Protein AF-A0A6M5YI29-F1 (afdb_monomer_lite)

Secondary structure (DSSP, 8-state):
-EEEEEEEEEEE-GGGGGS-HHHHHHHHHHHHHHTT--BPBPSSSS--B-EEESSPPPTTPEEEEEEEEEEEEEEEEHHHHHHHHHTTPPTTEEEEEEEE--TT----EEEEEEEEEE-GGGHHHHHHHHHHHHH-S--EEEE-SSS-EEEE-GGGEEEEEEEE--------PPPP--------PPPPPP-------------------------------------EEEEEEEE--SS----HHHHHHHTT-HHHHHTTPPPEEEEEEEGGG-SS--TT--PPPSPPPEEEPPHHHHHHHHHHHHHHHHTS-S-------SSPPP--

Radius of gyration: 28.65 Å; chains: 1; bounding box: 56×97×78 Å

Sequence (328 aa):
MTADKFRFRFSKSGTLRLVSHHDLMRCAERMLRRAAVPFKSTAGFHPTPRLVFALSLPLGVVGRDEVVELELTEPRDGDELLATLNAQAPTGMVLTRVTPVPMRATARARRAVYEVPLPAGRVPHVEAAAAALLAEPKVWVERLRPSAKRLNIRPYIRGISVGADEEPNPPTPFPEREGGAGALSPSPGPGPREAPPTGPGSTGEGIGEGSSSSSPSLMGRGRGLGSSRLRLDFWVTQTGTARAEELLALLGLTDLLDAGAVLERTVIEIRDEITAPDPADIPPDGPADAVPLTGTEVAALTARLDEDESEQPAEAGWGASPNGPVVE

pLDDT: mean 78.95, std 25.4, range [27.88, 98.56]

Organism: NCBI:txid2774151

Structure (mmCIF, N/CA/C/O backbone):
data_AF-A0A6M5YI29-F1
#
_entry.id   AF-A0A6M5YI29-F1
#
loop_
_atom_site.group_PDB
_atom_site.id
_atom_site.type_symbol
_atom_site.label_atom_id
_atom_site.label_alt_id
_atom_site.label_comp_id
_atom_site.label_asym_id
_atom_site.label_entity_id
_atom_site.label_seq_id
_atom_site.pdbx_PDB_ins_code
_atom_site.Cartn_x
_atom_site.Cartn_y
_atom_site.Cartn_z
_atom_site.occupancy
_atom_site.B_iso_or_equiv
_atom_site.auth_seq_id
_atom_site.auth_comp_id
_atom_site.auth_asym_id
_atom_site.auth_atom_id
_atom_site.pdbx_PDB_model_num
ATOM 1 N N . MET A 1 1 ? 6.181 0.378 -26.904 1.00 82.56 1 MET A N 1
ATOM 2 C CA . MET A 1 1 ? 6.614 1.795 -26.716 1.00 82.56 1 MET A CA 1
ATOM 3 C C . MET A 1 1 ? 8.025 1.840 -26.139 1.00 82.56 1 MET A C 1
ATOM 5 O O . MET A 1 1 ? 8.238 1.248 -25.086 1.00 82.56 1 MET A O 1
ATOM 9 N N . THR A 1 2 ? 8.968 2.552 -26.768 1.00 90.38 2 THR A N 1
ATOM 10 C CA . THR A 1 2 ? 10.380 2.578 -26.334 1.00 90.38 2 THR A CA 1
ATOM 11 C C . THR A 1 2 ? 10.686 3.709 -25.343 1.00 90.38 2 THR A C 1
ATOM 13 O O . THR A 1 2 ? 10.414 4.870 -25.642 1.00 90.38 2 THR A O 1
ATOM 16 N N . ALA A 1 3 ? 11.273 3.389 -24.185 1.00 95.31 3 ALA A N 1
ATOM 17 C CA . ALA A 1 3 ? 11.716 4.360 -23.172 1.00 95.31 3 ALA A CA 1
ATOM 18 C C . ALA A 1 3 ? 12.817 3.775 -22.268 1.00 95.31 3 ALA A C 1
ATOM 20 O O . ALA A 1 3 ? 13.095 2.579 -22.312 1.00 95.31 3 ALA A O 1
ATOM 21 N N . ASP A 1 4 ? 13.445 4.614 -21.443 1.00 95.88 4 ASP A N 1
ATOM 22 C CA . ASP A 1 4 ? 14.507 4.246 -20.493 1.00 95.88 4 ASP A CA 1
ATOM 23 C C . ASP A 1 4 ? 14.063 4.329 -19.018 1.00 95.88 4 ASP A C 1
ATOM 25 O O . ASP A 1 4 ? 14.848 4.070 -18.102 1.00 95.88 4 ASP A O 1
ATOM 29 N N . LYS A 1 5 ? 12.793 4.665 -18.769 1.00 97.31 5 LYS A N 1
ATOM 30 C CA . LYS A 1 5 ? 12.148 4.561 -17.460 1.00 97.31 5 LYS A CA 1
ATOM 31 C C . LYS A 1 5 ? 10.698 4.133 -17.619 1.00 97.31 5 LYS A C 1
ATOM 33 O O . LYS A 1 5 ? 9.945 4.702 -18.411 1.00 97.31 5 LYS A O 1
ATOM 38 N N . PHE A 1 6 ? 10.317 3.146 -16.823 1.00 97.94 6 PHE A N 1
ATOM 39 C CA . PHE A 1 6 ? 8.995 2.545 -16.864 1.00 97.94 6 PHE A CA 1
ATOM 40 C C . PHE A 1 6 ? 8.365 2.518 -15.484 1.00 97.94 6 PHE A C 1
ATOM 42 O O . PHE A 1 6 ? 9.043 2.283 -14.484 1.00 97.94 6 PHE A O 1
ATOM 49 N N . ARG A 1 7 ? 7.051 2.711 -15.451 1.00 97.94 7 ARG A N 1
ATOM 50 C CA . ARG A 1 7 ? 6.197 2.405 -14.311 1.00 97.94 7 ARG A CA 1
ATOM 51 C C . ARG A 1 7 ? 5.420 1.136 -14.619 1.00 97.94 7 ARG A C 1
ATOM 53 O O . ARG A 1 7 ? 4.778 1.034 -15.661 1.00 97.94 7 ARG A O 1
ATOM 60 N N . PHE A 1 8 ? 5.471 0.189 -13.700 1.00 98.25 8 PHE A N 1
ATOM 61 C CA . PHE A 1 8 ? 4.717 -1.048 -13.763 1.00 98.25 8 PHE A CA 1
ATOM 62 C C . PHE A 1 8 ? 3.594 -1.029 -12.737 1.00 98.25 8 PHE A C 1
ATOM 64 O O . PHE A 1 8 ? 3.806 -0.620 -11.590 1.00 98.25 8 PHE A O 1
ATOM 71 N N . ARG A 1 9 ? 2.424 -1.521 -13.149 1.00 98.31 9 ARG A N 1
ATOM 72 C CA . ARG A 1 9 ? 1.393 -2.011 -12.235 1.00 98.31 9 ARG A CA 1
ATOM 73 C C . ARG A 1 9 ? 1.589 -3.507 -12.025 1.00 98.31 9 ARG A C 1
ATOM 75 O O . ARG A 1 9 ? 1.912 -4.216 -12.981 1.00 98.31 9 ARG A O 1
ATOM 82 N N . PHE A 1 10 ? 1.420 -3.992 -10.801 1.00 98.56 10 PHE A N 1
ATOM 83 C CA . PHE A 1 10 ? 1.519 -5.418 -10.499 1.00 98.56 10 PHE A CA 1
ATOM 84 C C . PHE A 1 10 ? 0.560 -5.857 -9.397 1.00 98.56 10 PHE A C 1
ATOM 86 O O . PHE A 1 10 ? 0.122 -5.066 -8.566 1.00 98.56 10 PHE A O 1
ATOM 93 N N . SER A 1 11 ? 0.284 -7.155 -9.366 1.00 98.31 11 SER A N 1
ATOM 94 C CA . SER A 1 11 ? -0.425 -7.813 -8.276 1.00 98.31 11 SER A CA 1
ATOM 95 C C . SER A 1 11 ? 0.516 -8.723 -7.482 1.00 98.31 11 SER A C 1
ATOM 97 O O . SER A 1 11 ? 1.465 -9.288 -8.031 1.00 98.31 11 SER A O 1
ATOM 99 N N . LYS A 1 12 ? 0.258 -8.849 -6.176 1.00 97.50 12 LYS A N 1
ATOM 100 C CA . LYS A 1 12 ? 0.934 -9.734 -5.215 1.00 97.50 12 LYS A CA 1
ATOM 101 C C . LYS A 1 12 ? -0.140 -10.460 -4.407 1.00 97.50 12 LYS A C 1
ATOM 103 O O . LYS A 1 12 ? -0.784 -9.846 -3.561 1.00 97.50 12 LYS A O 1
ATOM 108 N N . SER A 1 13 ? -0.338 -11.748 -4.657 1.00 96.88 13 SER A N 1
ATOM 109 C CA . SER A 1 13 ? -1.436 -12.547 -4.101 1.00 96.88 13 SER A CA 1
ATOM 110 C C . SER A 1 13 ? -0.991 -13.953 -3.674 1.00 96.88 13 SER A C 1
ATOM 112 O O . SER A 1 13 ? 0.189 -14.302 -3.746 1.00 96.88 13 SER A O 1
ATOM 114 N N . GLY A 1 14 ? -1.930 -14.759 -3.169 1.00 94.94 14 GLY A N 1
ATOM 115 C CA . GLY A 1 14 ? -1.652 -16.115 -2.693 1.00 94.94 14 GLY A CA 1
ATOM 116 C C . GLY A 1 14 ? -0.685 -16.130 -1.505 1.00 94.94 14 GLY A C 1
ATOM 117 O O . GLY A 1 14 ? -0.740 -15.262 -0.629 1.00 94.94 14 GLY A O 1
ATOM 118 N N . THR A 1 15 ? 0.216 -17.112 -1.466 1.00 94.62 15 THR A N 1
ATOM 119 C CA . THR A 1 15 ? 1.248 -17.231 -0.418 1.00 94.62 15 THR A CA 1
ATOM 120 C C . THR A 1 15 ? 2.247 -16.073 -0.454 1.00 94.62 15 THR A C 1
ATOM 122 O O . THR A 1 15 ? 2.803 -15.706 0.578 1.00 94.62 15 THR A O 1
ATOM 125 N N . LEU A 1 16 ? 2.418 -15.414 -1.607 1.00 95.50 16 LEU A N 1
ATOM 126 C CA . LEU A 1 16 ? 3.343 -14.291 -1.764 1.00 95.50 16 LEU A CA 1
ATOM 127 C C . LEU A 1 16 ? 2.949 -13.058 -0.924 1.00 95.50 16 LEU A C 1
ATOM 129 O O . LEU A 1 16 ? 3.776 -12.176 -0.690 1.00 95.50 16 LEU A O 1
ATOM 133 N N . ARG A 1 17 ? 1.715 -13.002 -0.398 1.00 95.25 17 ARG A N 1
ATOM 134 C CA . ARG A 1 17 ? 1.306 -11.998 0.604 1.00 95.25 17 ARG A CA 1
ATOM 135 C C . ARG A 1 17 ? 2.168 -12.035 1.874 1.00 95.25 17 ARG A C 1
ATOM 137 O O . ARG A 1 17 ? 2.376 -10.995 2.490 1.00 95.25 17 ARG A O 1
ATOM 144 N N . LEU A 1 18 ? 2.737 -13.197 2.206 1.00 96.00 18 LEU A N 1
ATOM 145 C CA . LEU A 1 18 ? 3.617 -13.418 3.361 1.00 96.00 18 LEU A CA 1
ATOM 146 C C . LEU A 1 18 ? 5.074 -12.993 3.108 1.00 96.00 18 LEU A C 1
ATOM 148 O O . LEU A 1 18 ? 5.944 -13.217 3.941 1.00 96.00 18 LEU A O 1
ATOM 152 N N . VAL A 1 19 ? 5.358 -12.371 1.961 1.00 95.19 19 VAL A N 1
ATOM 153 C CA . VAL A 1 19 ? 6.666 -11.781 1.671 1.00 95.19 19 VAL A CA 1
ATOM 154 C C . VAL A 1 19 ? 6.660 -10.308 2.073 1.00 95.19 19 VAL A C 1
ATOM 156 O O . VAL A 1 19 ? 5.806 -9.527 1.624 1.00 95.19 19 VAL A O 1
ATOM 159 N N . SER A 1 20 ? 7.639 -9.940 2.906 1.00 95.56 20 SER A N 1
ATOM 160 C CA . SER A 1 20 ? 7.859 -8.570 3.371 1.00 95.56 20 SER A CA 1
ATOM 161 C C . SER A 1 20 ? 8.174 -7.623 2.210 1.00 95.56 20 SER A C 1
ATOM 163 O O . SER A 1 20 ? 8.583 -8.039 1.125 1.00 95.56 20 SER A O 1
ATOM 165 N N . HIS A 1 21 ? 8.042 -6.316 2.434 1.00 95.69 21 HIS A N 1
ATOM 166 C CA . HIS A 1 21 ? 8.394 -5.336 1.409 1.00 95.69 21 HIS A CA 1
ATOM 167 C C . HIS A 1 21 ? 9.872 -5.420 0.981 1.00 95.69 21 HIS A C 1
ATOM 169 O O . HIS A 1 21 ? 10.174 -5.349 -0.208 1.00 95.69 21 HIS A O 1
ATOM 175 N N . HIS A 1 22 ? 10.797 -5.631 1.918 1.00 94.69 22 HIS A N 1
ATOM 176 C CA . HIS A 1 22 ? 12.221 -5.750 1.592 1.00 94.69 22 HIS A CA 1
ATOM 177 C C . HIS A 1 22 ? 12.528 -7.008 0.776 1.00 94.69 22 HIS A C 1
ATOM 179 O O . HIS A 1 22 ? 13.352 -6.977 -0.140 1.00 94.69 22 HIS A O 1
ATOM 185 N N . ASP A 1 23 ? 11.844 -8.111 1.060 1.00 96.12 23 ASP A N 1
ATOM 186 C CA . ASP A 1 23 ? 12.026 -9.345 0.299 1.00 96.12 23 ASP A CA 1
ATOM 187 C C . ASP A 1 23 ? 11.354 -9.266 -1.073 1.00 96.12 23 ASP A C 1
ATOM 189 O O . ASP A 1 23 ? 11.885 -9.806 -2.042 1.00 96.12 23 ASP A O 1
ATOM 193 N N . LEU A 1 24 ? 10.266 -8.499 -1.197 1.00 95.75 24 LEU A N 1
ATOM 194 C CA . LEU A 1 24 ? 9.675 -8.134 -2.483 1.00 95.75 24 LEU A CA 1
ATOM 195 C C . LEU A 1 24 ? 10.665 -7.337 -3.349 1.00 95.75 24 LEU A C 1
ATOM 197 O O . LEU A 1 24 ? 10.824 -7.645 -4.530 1.00 95.75 24 LEU A O 1
ATOM 201 N N . MET A 1 25 ? 11.381 -6.367 -2.769 1.00 95.75 25 MET A N 1
ATOM 202 C CA . MET A 1 25 ? 12.438 -5.629 -3.476 1.00 95.75 25 MET A CA 1
ATOM 203 C C . MET A 1 25 ? 13.558 -6.567 -3.951 1.00 95.75 25 MET A C 1
ATOM 205 O O . MET A 1 25 ? 13.977 -6.495 -5.106 1.00 95.75 25 MET A O 1
ATOM 209 N N . ARG A 1 26 ? 14.005 -7.493 -3.091 1.00 95.25 26 ARG A N 1
ATOM 210 C CA . ARG A 1 26 ? 15.014 -8.507 -3.451 1.00 95.25 26 ARG A CA 1
ATOM 211 C C . ARG A 1 26 ? 14.513 -9.473 -4.526 1.00 95.25 26 ARG A C 1
ATOM 213 O O . ARG A 1 26 ? 15.288 -9.886 -5.387 1.00 95.25 26 ARG A O 1
ATOM 220 N N . CYS A 1 27 ? 13.230 -9.827 -4.500 1.00 95.75 27 CYS A N 1
ATOM 221 C CA . CYS A 1 27 ? 12.592 -10.632 -5.536 1.00 95.75 27 CYS A CA 1
ATOM 222 C C . CYS A 1 27 ? 12.618 -9.911 -6.888 1.00 95.75 27 CYS A C 1
ATOM 224 O O . CYS A 1 27 ? 13.090 -10.484 -7.868 1.00 95.75 27 CYS A O 1
ATOM 226 N N . ALA A 1 28 ? 12.195 -8.644 -6.927 1.00 96.12 28 ALA A N 1
ATOM 227 C CA . ALA A 1 28 ? 12.218 -7.830 -8.140 1.00 96.12 28 ALA A CA 1
ATOM 228 C C . ALA A 1 28 ? 13.642 -7.682 -8.703 1.00 96.12 28 ALA A C 1
ATOM 230 O O . ALA A 1 28 ? 13.855 -7.861 -9.900 1.00 96.12 28 ALA A O 1
ATOM 231 N N . GLU A 1 29 ? 14.645 -7.459 -7.849 1.00 95.56 29 GLU A N 1
ATOM 232 C CA . GLU A 1 29 ? 16.049 -7.453 -8.273 1.00 95.56 29 GLU A CA 1
ATOM 233 C C . GLU A 1 29 ? 16.470 -8.784 -8.919 1.00 95.56 29 GLU A C 1
ATOM 235 O O . GLU A 1 29 ? 17.103 -8.796 -9.977 1.00 95.56 29 GLU A O 1
ATOM 240 N N . ARG A 1 30 ? 16.111 -9.921 -8.312 1.00 95.94 30 ARG A N 1
ATOM 241 C CA . ARG A 1 30 ? 16.419 -11.244 -8.877 1.00 95.94 30 ARG A CA 1
ATOM 242 C C . ARG A 1 30 ? 15.725 -11.461 -10.220 1.00 95.94 30 ARG A C 1
ATOM 244 O O . ARG A 1 30 ? 16.354 -12.021 -11.114 1.00 95.94 30 ARG A O 1
ATOM 251 N N . MET A 1 31 ? 14.480 -11.011 -10.375 1.00 97.19 31 MET A N 1
ATOM 252 C CA . MET A 1 31 ? 13.754 -11.069 -11.649 1.00 97.19 31 MET A CA 1
ATOM 253 C C . MET A 1 31 ? 14.480 -10.271 -12.733 1.00 97.19 31 MET A C 1
ATOM 255 O O . MET A 1 31 ? 14.742 -10.815 -13.801 1.00 97.19 31 MET A O 1
ATOM 259 N N . LEU A 1 32 ? 14.889 -9.032 -12.435 1.00 96.56 32 LEU A N 1
ATOM 260 C CA . LEU A 1 32 ? 15.642 -8.184 -13.368 1.00 96.56 32 LEU A CA 1
ATOM 261 C C . LEU A 1 32 ? 16.946 -8.843 -13.823 1.00 96.56 32 LEU A C 1
ATOM 263 O O . LEU A 1 32 ? 17.253 -8.855 -15.015 1.00 96.56 32 LEU A O 1
ATOM 267 N N . ARG A 1 33 ? 17.700 -9.421 -12.880 1.00 95.56 33 ARG A N 1
ATOM 268 C CA . ARG A 1 33 ? 18.965 -10.108 -13.177 1.00 95.56 33 ARG A CA 1
ATOM 269 C C . ARG A 1 33 ? 18.752 -11.365 -14.027 1.00 95.56 33 ARG A C 1
ATOM 271 O O . ARG A 1 33 ? 19.497 -11.563 -14.979 1.00 95.56 33 ARG A O 1
ATOM 278 N N . ARG A 1 34 ? 17.738 -12.190 -13.730 1.00 97.12 34 ARG A N 1
ATOM 279 C CA . ARG A 1 34 ? 17.410 -13.398 -14.524 1.00 97.12 34 ARG A CA 1
ATOM 280 C C . ARG A 1 34 ? 16.917 -13.062 -15.928 1.00 97.12 34 ARG A C 1
ATOM 282 O O . ARG A 1 34 ? 17.238 -13.773 -16.869 1.00 97.12 34 ARG A O 1
ATOM 289 N N . ALA A 1 35 ? 16.179 -11.964 -16.058 1.00 96.50 35 ALA A N 1
ATOM 290 C CA . ALA A 1 35 ? 15.699 -11.438 -17.329 1.00 96.50 35 ALA A CA 1
ATOM 291 C C . ALA A 1 35 ? 16.793 -10.735 -18.157 1.00 96.50 35 ALA A C 1
ATOM 293 O O . ALA A 1 35 ? 16.501 -10.263 -19.252 1.00 96.50 35 ALA A O 1
ATOM 294 N N . ALA A 1 36 ? 18.023 -10.619 -17.636 1.00 95.44 36 ALA A N 1
ATOM 295 C CA . ALA A 1 36 ? 19.111 -9.852 -18.244 1.00 95.44 36 ALA A CA 1
ATOM 296 C C . ALA A 1 36 ? 18.701 -8.408 -18.617 1.00 95.44 36 ALA A C 1
ATOM 298 O O . ALA A 1 36 ? 19.146 -7.858 -19.625 1.00 95.44 36 ALA A O 1
ATOM 299 N N . VAL A 1 37 ? 17.840 -7.787 -17.800 1.00 95.44 37 VAL A N 1
ATOM 300 C CA . VAL A 1 37 ? 17.360 -6.420 -18.033 1.00 95.44 37 VAL A CA 1
ATOM 301 C C . VAL A 1 37 ? 18.461 -5.417 -17.674 1.00 95.44 37 VAL A C 1
ATOM 303 O O . VAL A 1 37 ? 18.992 -5.472 -16.561 1.00 95.44 37 VAL A O 1
ATOM 306 N N . PRO A 1 38 ? 18.795 -4.469 -18.565 1.00 92.75 38 PRO A N 1
ATOM 307 C CA . PRO A 1 38 ? 19.843 -3.481 -18.326 1.00 92.75 38 PRO A CA 1
ATOM 308 C C . PRO A 1 38 ? 19.317 -2.332 -17.446 1.00 92.75 38 PRO A C 1
ATOM 310 O O . PRO A 1 38 ? 18.800 -1.332 -17.941 1.00 92.75 38 PRO A O 1
ATOM 313 N N . PHE A 1 39 ? 19.405 -2.479 -16.123 1.00 94.94 39 PHE A N 1
ATOM 314 C CA . PHE A 1 39 ? 18.908 -1.492 -15.155 1.00 94.94 39 PHE A CA 1
ATOM 315 C C . PHE A 1 39 ? 19.995 -0.526 -14.664 1.00 94.94 39 PHE A C 1
ATOM 317 O O . PHE A 1 39 ? 21.162 -0.893 -14.516 1.00 94.94 39 PHE A O 1
ATOM 324 N N . LYS A 1 40 ? 19.611 0.717 -14.347 1.00 93.12 40 LYS A N 1
ATOM 325 C CA . LYS A 1 40 ? 20.485 1.654 -13.623 1.00 93.12 40 LYS A CA 1
ATOM 326 C C . LYS A 1 40 ? 20.627 1.212 -12.173 1.00 93.12 40 LYS A C 1
ATOM 328 O O . LYS A 1 40 ? 19.649 0.810 -11.546 1.00 93.12 40 LYS A O 1
ATOM 333 N N . SER A 1 41 ? 21.823 1.379 -11.621 1.00 90.69 41 SER A N 1
ATOM 334 C CA . SER A 1 41 ? 22.106 1.056 -10.224 1.00 90.69 41 SER A CA 1
ATOM 335 C C . SER A 1 41 ? 22.192 2.295 -9.330 1.00 90.69 41 SER A C 1
ATOM 337 O O . SER A 1 41 ? 22.407 3.428 -9.781 1.00 90.69 41 SER A O 1
ATOM 339 N N . THR A 1 42 ? 22.001 2.089 -8.033 1.00 87.12 42 THR A N 1
ATOM 340 C CA . THR A 1 42 ? 22.332 3.057 -6.987 1.00 87.12 42 THR A CA 1
ATOM 341 C C . THR A 1 42 ? 23.849 3.268 -6.920 1.00 87.12 42 THR A C 1
ATOM 343 O O . THR A 1 42 ? 24.634 2.401 -7.307 1.00 87.12 42 THR A O 1
ATOM 346 N N . ALA A 1 43 ? 24.275 4.453 -6.475 1.00 80.75 43 ALA A N 1
ATOM 347 C CA . ALA A 1 43 ? 25.690 4.744 -6.259 1.00 80.75 43 ALA A CA 1
ATOM 348 C C . ALA A 1 43 ? 26.114 4.222 -4.875 1.00 80.75 43 ALA A C 1
ATOM 350 O O . ALA A 1 43 ? 25.423 4.487 -3.894 1.00 80.75 43 ALA A O 1
ATOM 351 N N . GLY A 1 44 ? 27.234 3.498 -4.785 1.00 77.12 44 GLY A N 1
ATOM 352 C CA . GLY A 1 44 ? 27.773 2.998 -3.516 1.00 77.12 44 GLY A CA 1
ATOM 353 C C . GLY A 1 44 ? 28.496 1.655 -3.641 1.00 77.12 44 GLY A C 1
ATOM 354 O O . GLY A 1 44 ? 28.671 1.130 -4.737 1.00 77.12 44 GLY A O 1
ATOM 355 N N . PHE A 1 45 ? 28.901 1.096 -2.497 1.00 70.38 45 PHE A N 1
ATOM 356 C CA . PHE A 1 45 ? 29.662 -0.161 -2.411 1.00 70.38 45 PHE A CA 1
ATOM 357 C C . PHE A 1 45 ? 28.828 -1.423 -2.706 1.00 70.38 45 PHE A C 1
ATOM 359 O O . PHE A 1 45 ? 29.389 -2.467 -3.027 1.00 70.38 45 PHE A O 1
ATOM 366 N N . HIS A 1 46 ? 27.494 -1.320 -2.657 1.00 76.38 46 HIS A N 1
ATOM 367 C CA . HIS A 1 46 ? 26.559 -2.391 -3.012 1.00 76.38 46 HIS A CA 1
ATOM 368 C C . HIS A 1 46 ? 25.502 -1.860 -3.994 1.00 76.38 46 HIS A C 1
ATOM 370 O O . HIS A 1 46 ? 24.403 -1.500 -3.570 1.00 76.38 46 HIS A O 1
ATOM 376 N N . PRO A 1 47 ? 25.834 -1.746 -5.295 1.00 81.50 47 PRO A N 1
ATOM 377 C CA . PRO A 1 47 ? 24.922 -1.208 -6.297 1.00 81.50 47 PRO A CA 1
ATOM 378 C C . PRO A 1 47 ? 23.696 -2.113 -6.454 1.00 81.50 47 PRO A C 1
ATOM 380 O O . PRO A 1 47 ? 23.794 -3.259 -6.900 1.00 81.50 47 PRO A O 1
ATOM 383 N N . THR A 1 48 ? 22.533 -1.572 -6.109 1.00 85.19 48 THR A N 1
ATOM 384 C CA . THR A 1 48 ? 21.218 -2.202 -6.284 1.00 85.19 48 THR A CA 1
ATOM 385 C C . THR A 1 48 ? 20.464 -1.544 -7.436 1.00 85.19 48 THR A C 1
ATOM 387 O O . THR A 1 48 ? 20.726 -0.375 -7.731 1.00 85.19 48 THR A O 1
ATOM 390 N N . PRO A 1 49 ? 19.521 -2.238 -8.096 1.00 90.19 49 PRO A N 1
ATOM 391 C CA . PRO A 1 49 ? 18.682 -1.614 -9.112 1.00 90.19 49 PRO A CA 1
ATOM 392 C C . PRO A 1 49 ? 17.964 -0.373 -8.570 1.00 90.19 49 PRO A C 1
ATOM 394 O O . PRO A 1 49 ? 17.463 -0.375 -7.442 1.00 90.19 49 PRO A O 1
ATOM 397 N N . ARG A 1 50 ? 17.856 0.676 -9.388 1.00 91.94 50 ARG A N 1
ATOM 398 C CA . ARG A 1 50 ? 17.006 1.839 -9.104 1.00 91.94 50 ARG A CA 1
ATOM 399 C C . ARG A 1 50 ? 15.539 1.466 -9.298 1.00 91.94 50 ARG A C 1
ATOM 401 O O . ARG A 1 50 ? 14.947 1.732 -10.342 1.00 91.94 50 ARG A O 1
ATOM 408 N N . LEU A 1 51 ? 14.993 0.824 -8.269 1.00 93.81 51 LEU A N 1
ATOM 409 C CA . LEU A 1 51 ? 13.588 0.464 -8.134 1.00 93.81 51 LEU A CA 1
ATOM 410 C C . LEU A 1 51 ? 12.910 1.383 -7.121 1.00 93.81 51 LEU A C 1
ATOM 412 O O . LEU A 1 51 ? 13.374 1.510 -5.986 1.00 93.81 51 LEU A O 1
ATOM 416 N N . VAL A 1 52 ? 11.791 1.987 -7.514 1.00 94.88 52 VAL A N 1
ATOM 417 C CA . VAL A 1 52 ? 10.981 2.835 -6.631 1.00 94.88 52 VAL A CA 1
ATOM 418 C C . VAL A 1 52 ? 9.579 2.258 -6.532 1.00 94.88 52 VAL A C 1
ATOM 420 O O . VAL A 1 52 ? 8.779 2.387 -7.452 1.00 94.88 52 VAL A O 1
ATOM 423 N N . PHE A 1 53 ? 9.269 1.628 -5.403 1.00 96.38 53 PHE A N 1
ATOM 424 C CA . PHE A 1 53 ? 7.896 1.255 -5.078 1.00 96.38 53 PHE A CA 1
ATOM 425 C C . PHE A 1 53 ? 7.154 2.491 -4.572 1.00 96.38 53 PHE A C 1
ATOM 427 O O . PHE A 1 53 ? 7.639 3.168 -3.666 1.00 96.38 53 PHE A O 1
ATOM 434 N N . ALA A 1 54 ? 5.984 2.787 -5.138 1.00 95.94 54 ALA A N 1
ATOM 435 C CA . ALA A 1 54 ? 5.262 4.018 -4.803 1.00 95.94 54 ALA A CA 1
ATOM 436 C C . ALA A 1 54 ? 4.767 4.053 -3.351 1.00 95.94 54 ALA A C 1
ATOM 438 O O . ALA A 1 54 ? 4.625 5.126 -2.765 1.00 95.94 54 ALA A O 1
ATOM 439 N N . LEU A 1 55 ? 4.477 2.876 -2.791 1.00 96.12 55 LEU A N 1
ATOM 440 C CA . LEU A 1 55 ? 4.081 2.685 -1.405 1.00 96.12 55 LEU A CA 1
ATOM 441 C C . LEU A 1 55 ? 4.477 1.276 -0.959 1.00 96.12 55 LEU A C 1
ATOM 443 O O . LEU A 1 55 ? 4.221 0.300 -1.663 1.00 96.12 55 LEU A O 1
ATOM 447 N N . SER A 1 56 ? 5.070 1.144 0.226 1.00 95.69 56 SER A N 1
ATOM 448 C CA . SER A 1 56 ? 5.381 -0.174 0.782 1.00 95.69 56 SER A CA 1
ATOM 449 C C . SER A 1 56 ? 4.101 -0.985 1.008 1.00 95.69 56 SER A C 1
ATOM 451 O O . SER A 1 56 ? 3.080 -0.462 1.463 1.00 95.69 56 SER A O 1
ATOM 453 N N . LEU A 1 57 ? 4.136 -2.269 0.658 1.00 95.69 57 LEU A N 1
ATOM 454 C CA . LEU A 1 57 ? 3.032 -3.203 0.882 1.00 95.69 57 LEU A CA 1
ATOM 455 C C . LEU A 1 57 ? 3.241 -3.915 2.222 1.00 95.69 57 LEU A C 1
ATOM 457 O O . LEU A 1 57 ? 4.282 -4.566 2.367 1.00 95.69 57 LEU A O 1
ATOM 461 N N . PRO A 1 58 ? 2.313 -3.784 3.192 1.00 95.06 58 PRO A N 1
ATOM 462 C CA . PRO A 1 58 ? 2.428 -4.481 4.465 1.00 95.06 58 PRO A CA 1
ATOM 463 C C . PRO A 1 58 ? 2.499 -6.001 4.289 1.00 95.06 58 PRO A C 1
ATOM 465 O O . PRO A 1 58 ? 2.069 -6.563 3.274 1.00 95.06 58 PRO A O 1
ATOM 468 N N . LEU A 1 59 ? 3.082 -6.661 5.286 1.00 95.62 59 LEU A N 1
ATOM 469 C CA . LEU A 1 59 ? 3.110 -8.117 5.357 1.00 95.62 59 LEU A CA 1
ATOM 470 C C . LEU A 1 59 ? 1.677 -8.650 5.494 1.00 95.62 59 LEU A C 1
ATOM 472 O O . LEU A 1 59 ? 0.840 -8.009 6.112 1.00 95.62 59 LEU A O 1
ATOM 476 N N . GLY A 1 60 ? 1.380 -9.795 4.884 1.00 95.62 60 GLY A N 1
ATOM 477 C CA . GLY A 1 60 ? 0.051 -10.409 4.951 1.00 95.62 60 GLY A CA 1
ATOM 478 C C . GLY A 1 60 ? -0.982 -9.802 3.996 1.00 95.62 60 GLY A C 1
ATOM 479 O O . GLY A 1 60 ? -1.986 -10.451 3.715 1.00 95.62 60 GLY A O 1
ATOM 480 N N . VAL A 1 61 ? -0.715 -8.625 3.420 1.00 97.62 61 VAL A N 1
ATOM 481 C CA . VAL A 1 61 ? -1.644 -7.922 2.522 1.00 97.62 61 VAL A CA 1
ATOM 482 C C . VAL A 1 61 ? -1.465 -8.359 1.068 1.00 97.62 61 VAL A C 1
ATOM 484 O O . VAL A 1 61 ? -0.344 -8.430 0.543 1.00 97.62 61 VAL A O 1
ATOM 487 N N . VAL A 1 62 ? -2.591 -8.613 0.398 1.00 98.44 62 VAL A N 1
ATOM 488 C CA . VAL A 1 62 ? -2.657 -8.809 -1.057 1.00 98.44 62 VAL A CA 1
ATOM 489 C C . VAL A 1 62 ? -2.640 -7.448 -1.745 1.00 98.44 62 VAL A C 1
ATOM 491 O O . VAL A 1 62 ? -3.436 -6.581 -1.414 1.00 98.44 62 VAL A O 1
ATOM 494 N N . GLY A 1 63 ? -1.753 -7.250 -2.714 1.00 98.12 63 GLY A N 1
ATOM 495 C CA . GLY A 1 63 ? -1.759 -6.060 -3.568 1.00 98.12 63 GLY A CA 1
ATOM 496 C C . GLY A 1 63 ? -2.399 -6.389 -4.912 1.00 98.12 63 GLY A C 1
ATOM 497 O O . GLY A 1 63 ? -2.013 -7.382 -5.530 1.00 98.12 63 GLY A O 1
ATOM 498 N N . ARG A 1 64 ? -3.371 -5.600 -5.377 1.00 97.94 64 ARG A N 1
ATOM 499 C CA . ARG A 1 64 ? -4.031 -5.831 -6.680 1.00 97.94 64 ARG A CA 1
ATOM 500 C C . ARG A 1 64 ? -3.504 -4.928 -7.790 1.00 97.94 64 ARG A C 1
ATOM 502 O O . ARG A 1 64 ? -3.403 -5.381 -8.925 1.00 97.94 64 ARG A O 1
ATOM 509 N N . ASP A 1 65 ? -3.151 -3.694 -7.448 1.00 97.12 65 ASP A N 1
ATOM 510 C CA . ASP A 1 65 ? -2.723 -2.667 -8.402 1.00 97.12 65 ASP A CA 1
ATOM 511 C C . ASP A 1 65 ? -1.550 -1.847 -7.838 1.00 97.12 65 ASP A C 1
ATOM 513 O O . ASP A 1 65 ? -1.585 -0.624 -7.695 1.00 97.12 65 ASP A O 1
ATOM 517 N N . GLU A 1 66 ? -0.508 -2.567 -7.437 1.00 98.06 66 GLU A N 1
ATOM 518 C CA . GLU A 1 66 ? 0.703 -2.017 -6.843 1.00 98.06 66 GLU A CA 1
ATOM 519 C C . GLU A 1 66 ? 1.590 -1.344 -7.886 1.00 98.06 66 GLU A C 1
ATOM 521 O O . GLU A 1 66 ? 1.567 -1.709 -9.057 1.00 98.06 66 GLU A O 1
ATOM 526 N N . VAL A 1 67 ? 2.420 -0.389 -7.461 1.00 98.25 67 VAL A N 1
ATOM 527 C CA . VAL A 1 67 ? 3.226 0.430 -8.377 1.00 98.25 67 VAL A CA 1
ATOM 528 C C . VAL A 1 67 ? 4.708 0.295 -8.082 1.00 98.25 67 VAL A C 1
ATOM 530 O O . VAL A 1 67 ? 5.148 0.534 -6.953 1.00 98.25 67 VAL A O 1
ATOM 533 N N . VAL A 1 68 ? 5.486 -0.003 -9.121 1.00 97.94 68 VAL A N 1
ATOM 534 C CA . VAL A 1 68 ? 6.951 0.046 -9.084 1.00 97.94 68 VAL A CA 1
ATOM 535 C C . VAL A 1 68 ? 7.500 0.740 -10.326 1.00 97.94 68 VAL A C 1
ATOM 537 O O . VAL A 1 68 ? 7.056 0.485 -11.440 1.00 97.94 68 VAL A O 1
ATOM 540 N N . GLU A 1 69 ? 8.471 1.628 -10.146 1.00 97.69 69 GLU A N 1
ATOM 541 C CA . GLU A 1 69 ? 9.216 2.251 -11.238 1.00 97.69 69 GLU A CA 1
ATOM 542 C C . GLU A 1 69 ? 10.613 1.656 -11.363 1.00 97.69 69 GLU A C 1
ATOM 544 O O . GLU A 1 69 ? 11.266 1.366 -10.359 1.00 97.69 69 GLU A O 1
ATOM 549 N N . LEU A 1 70 ? 11.067 1.517 -12.605 1.00 97.25 70 LEU A N 1
ATOM 550 C CA . LEU A 1 70 ? 12.361 0.967 -12.983 1.00 97.25 70 LEU A CA 1
ATOM 551 C C . LEU A 1 70 ? 13.064 1.913 -13.955 1.00 97.25 70 LEU A C 1
ATOM 553 O O . LEU A 1 70 ? 12.500 2.287 -14.984 1.00 97.25 70 LEU A O 1
ATOM 557 N N . GLU A 1 71 ? 14.316 2.246 -13.652 1.00 96.94 71 GLU A N 1
ATOM 558 C CA . GLU A 1 71 ? 15.201 2.983 -14.557 1.00 96.94 71 GLU A CA 1
ATOM 559 C C . GLU A 1 71 ? 16.164 2.030 -15.278 1.00 96.94 71 GLU A C 1
ATOM 561 O O . GLU A 1 71 ? 16.824 1.199 -14.648 1.00 96.94 71 GLU A O 1
ATOM 566 N N . LEU A 1 72 ? 16.280 2.182 -16.596 1.00 96.81 72 LEU A N 1
ATOM 567 C CA . LEU A 1 72 ? 17.132 1.379 -17.473 1.00 96.81 72 LEU A CA 1
ATOM 568 C C . LEU A 1 72 ? 18.360 2.165 -17.935 1.00 96.81 72 LEU A C 1
ATOM 570 O O . LEU A 1 72 ? 18.347 3.397 -17.975 1.00 96.81 72 LEU A O 1
ATOM 574 N N . THR A 1 73 ? 19.446 1.465 -18.271 1.00 95.88 73 THR A N 1
ATOM 575 C CA . THR A 1 73 ? 20.651 2.097 -18.843 1.00 95.88 73 THR A CA 1
ATOM 576 C C . THR A 1 73 ? 20.511 2.387 -20.331 1.00 95.88 73 THR A C 1
ATOM 578 O O . THR A 1 73 ? 21.225 3.242 -20.845 1.00 95.88 73 THR A O 1
ATOM 581 N N . GLU A 1 74 ? 19.595 1.702 -21.010 1.00 94.38 74 GLU A N 1
ATOM 582 C CA . GLU A 1 74 ? 19.294 1.882 -22.427 1.00 94.38 74 GLU A CA 1
ATOM 583 C C . GLU A 1 74 ? 17.781 1.781 -22.678 1.00 94.38 74 GLU A C 1
ATOM 585 O O . GLU A 1 74 ? 17.081 1.112 -21.908 1.00 94.38 74 GLU A O 1
ATOM 590 N N . PRO A 1 75 ? 17.257 2.428 -23.734 1.00 96.31 75 PRO A N 1
ATOM 591 C CA . PRO A 1 75 ? 15.844 2.335 -24.062 1.00 96.31 75 PRO A CA 1
ATOM 592 C C . PRO A 1 75 ? 15.439 0.908 -24.447 1.00 96.31 75 PRO A C 1
ATOM 594 O O . PRO A 1 75 ? 16.136 0.242 -25.212 1.00 96.31 75 PRO A O 1
ATOM 597 N N . ARG A 1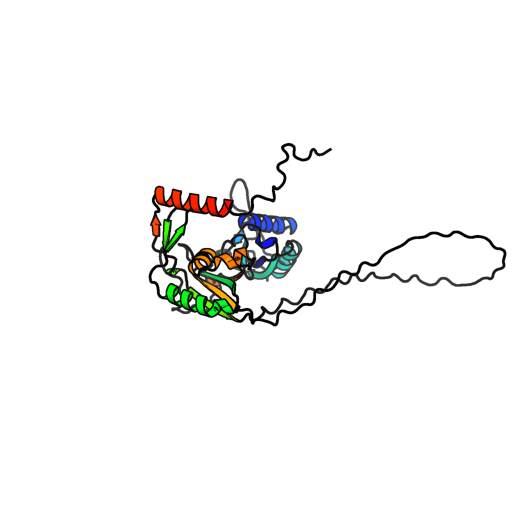 76 ? 14.286 0.452 -23.956 1.00 96.94 76 ARG A N 1
ATOM 598 C CA . ARG A 1 76 ? 13.692 -0.855 -24.286 1.00 96.94 76 ARG A CA 1
ATOM 599 C C . ARG A 1 76 ? 12.240 -0.693 -24.691 1.00 96.94 76 ARG A C 1
ATOM 601 O O . ARG A 1 76 ? 11.629 0.316 -24.349 1.00 96.94 76 ARG A O 1
ATOM 608 N N . ASP A 1 77 ? 11.694 -1.660 -25.421 1.00 97.69 77 ASP A N 1
ATOM 609 C CA . ASP A 1 77 ? 10.254 -1.720 -25.644 1.00 97.69 77 ASP A CA 1
ATOM 610 C C . ASP A 1 77 ? 9.535 -2.174 -24.364 1.00 97.69 77 ASP A C 1
ATOM 612 O O . ASP A 1 77 ? 9.913 -3.165 -23.737 1.00 97.69 77 ASP A O 1
ATOM 616 N N . GLY A 1 78 ? 8.524 -1.412 -23.946 1.00 97.44 78 GLY A N 1
ATOM 617 C CA . GLY A 1 78 ? 7.784 -1.679 -22.717 1.00 97.44 78 GLY A CA 1
ATOM 618 C C . GLY A 1 78 ? 7.038 -3.014 -22.723 1.00 97.44 78 GLY A C 1
ATOM 619 O O . GLY A 1 78 ? 7.043 -3.697 -21.701 1.00 97.44 78 GLY A O 1
ATOM 620 N N . ASP A 1 79 ? 6.434 -3.407 -23.846 1.00 97.69 79 ASP A N 1
ATOM 621 C CA . ASP A 1 79 ? 5.598 -4.611 -23.921 1.00 97.69 79 ASP A CA 1
ATOM 622 C C . ASP A 1 79 ? 6.475 -5.872 -23.907 1.00 97.69 79 ASP A C 1
ATOM 624 O O . ASP A 1 79 ? 6.199 -6.824 -23.171 1.00 97.69 79 ASP A O 1
ATOM 628 N N . GLU A 1 80 ? 7.605 -5.837 -24.621 1.00 97.44 80 GLU A N 1
ATOM 629 C CA . GLU A 1 80 ? 8.641 -6.876 -24.536 1.00 97.44 80 GLU A CA 1
ATOM 630 C C . GLU A 1 80 ? 9.210 -6.997 -23.116 1.00 97.44 80 GLU A C 1
ATOM 632 O O . GLU A 1 80 ? 9.394 -8.104 -22.597 1.00 97.44 80 GLU A O 1
ATOM 637 N N . LEU A 1 81 ? 9.471 -5.862 -22.460 1.00 97.75 81 LEU A N 1
ATOM 638 C CA . LEU A 1 81 ? 9.987 -5.830 -21.095 1.00 97.75 81 LEU A CA 1
ATOM 639 C C . LEU A 1 81 ? 8.976 -6.406 -20.096 1.00 97.75 81 LEU A C 1
ATOM 641 O O . LEU A 1 81 ? 9.355 -7.197 -19.232 1.00 97.75 81 LEU A O 1
ATOM 645 N N . LEU A 1 82 ? 7.694 -6.059 -20.233 1.00 98.38 82 LEU A N 1
ATOM 646 C CA . LEU A 1 82 ? 6.608 -6.602 -19.420 1.00 98.38 82 LEU A CA 1
ATOM 647 C C . LEU A 1 82 ? 6.516 -8.126 -19.558 1.00 98.38 82 LEU A C 1
ATOM 649 O O . LEU A 1 82 ? 6.480 -8.831 -18.547 1.00 98.38 82 LEU A O 1
ATOM 653 N N . ALA A 1 83 ? 6.523 -8.640 -20.791 1.00 98.25 83 ALA A N 1
ATOM 654 C CA . ALA A 1 83 ? 6.485 -10.076 -21.058 1.00 98.25 83 ALA A CA 1
ATOM 655 C C . ALA A 1 83 ? 7.712 -10.798 -20.475 1.00 98.25 83 ALA A C 1
ATOM 657 O O . ALA A 1 83 ? 7.575 -11.817 -19.794 1.00 98.25 83 ALA A O 1
ATOM 658 N N . THR A 1 84 ? 8.907 -10.234 -20.677 1.00 97.94 84 THR A N 1
ATOM 659 C CA . THR A 1 84 ? 10.169 -10.802 -20.181 1.00 97.94 84 THR A CA 1
ATOM 660 C C . THR A 1 84 ? 10.192 -10.875 -18.654 1.00 97.94 84 THR A C 1
ATOM 662 O O . THR A 1 84 ? 10.597 -11.890 -18.088 1.00 97.94 84 THR A O 1
ATOM 665 N N . LEU A 1 85 ? 9.734 -9.825 -17.967 1.00 98.19 85 LEU A N 1
ATOM 666 C CA . LEU A 1 85 ? 9.686 -9.806 -16.506 1.00 98.19 85 LEU A CA 1
ATOM 667 C C . LEU A 1 85 ? 8.624 -10.754 -15.945 1.00 98.19 85 LEU A C 1
ATOM 669 O O . LEU A 1 85 ? 8.899 -11.438 -14.961 1.00 98.19 85 LEU A O 1
ATOM 673 N N . ASN A 1 86 ? 7.450 -10.850 -16.577 1.00 98.44 86 ASN A N 1
ATOM 674 C CA . ASN A 1 86 ? 6.421 -11.813 -16.179 1.00 98.44 86 ASN A CA 1
ATOM 675 C C . ASN A 1 86 ? 6.896 -13.265 -16.319 1.00 98.44 86 ASN A C 1
ATOM 677 O O . ASN A 1 86 ? 6.583 -14.084 -15.461 1.00 98.44 86 ASN A O 1
ATOM 681 N N . ALA A 1 87 ? 7.720 -13.582 -17.322 1.00 98.25 87 ALA A N 1
ATOM 682 C CA . ALA A 1 87 ? 8.322 -14.912 -17.453 1.00 98.25 87 ALA A CA 1
ATOM 683 C C . ALA A 1 87 ? 9.270 -15.277 -16.291 1.00 98.25 87 ALA A C 1
ATOM 685 O O . ALA A 1 87 ? 9.553 -16.454 -16.079 1.00 98.25 87 ALA A O 1
ATOM 686 N N . GLN A 1 88 ? 9.763 -14.285 -15.538 1.00 98.38 88 GLN A N 1
ATOM 687 C CA . GLN A 1 88 ? 10.599 -14.483 -14.348 1.00 98.38 88 GLN A CA 1
ATOM 688 C C . GLN A 1 88 ? 9.826 -14.333 -13.030 1.00 98.38 88 GLN A C 1
ATOM 690 O O . GLN A 1 88 ? 10.411 -14.544 -11.962 1.00 98.38 88 GLN A O 1
ATOM 695 N N . ALA A 1 89 ? 8.554 -13.928 -13.077 1.00 97.62 89 ALA A N 1
ATOM 696 C CA . ALA A 1 89 ? 7.766 -13.649 -11.887 1.00 97.62 89 ALA A CA 1
ATOM 697 C C . ALA A 1 89 ? 7.460 -14.945 -11.114 1.00 97.62 89 ALA A C 1
ATOM 699 O O . ALA A 1 89 ? 7.120 -15.965 -11.718 1.00 97.62 89 ALA A O 1
ATOM 700 N N . PRO A 1 90 ? 7.579 -14.943 -9.774 1.00 97.19 90 PRO A N 1
ATOM 701 C CA . PRO A 1 90 ? 7.167 -16.086 -8.972 1.00 97.19 90 PRO A CA 1
ATOM 702 C C . PRO A 1 90 ? 5.642 -16.242 -8.978 1.00 97.19 90 PRO A C 1
ATOM 704 O O . PRO A 1 90 ? 4.900 -15.277 -9.170 1.00 97.19 90 PRO A O 1
ATOM 707 N N . THR A 1 91 ? 5.164 -17.447 -8.662 1.00 96.88 91 THR A N 1
ATOM 708 C CA . THR A 1 91 ? 3.735 -17.709 -8.452 1.00 96.88 91 THR A CA 1
ATOM 709 C C . THR A 1 91 ? 3.132 -16.710 -7.460 1.00 96.88 91 THR A C 1
ATOM 711 O O . THR A 1 91 ? 3.657 -16.505 -6.364 1.00 96.88 91 THR A O 1
ATOM 714 N N . GLY A 1 92 ? 2.012 -16.097 -7.847 1.00 96.25 92 GLY A N 1
ATOM 715 C CA . GLY A 1 92 ? 1.332 -15.069 -7.056 1.00 96.25 92 GLY A CA 1
ATOM 716 C C . GLY A 1 92 ? 1.777 -13.634 -7.355 1.00 96.25 92 GLY A C 1
ATOM 717 O O . GLY A 1 92 ? 1.180 -12.714 -6.800 1.00 96.25 92 GLY A O 1
ATOM 718 N N . MET A 1 93 ? 2.765 -13.415 -8.231 1.00 98.06 93 MET A N 1
ATOM 719 C CA . MET A 1 93 ? 3.106 -12.097 -8.774 1.00 98.06 93 MET A CA 1
ATOM 720 C C . MET A 1 93 ? 2.775 -12.017 -10.262 1.00 98.06 93 MET A C 1
ATOM 722 O O . MET A 1 93 ? 3.177 -12.887 -11.028 1.00 98.06 93 MET A O 1
ATOM 726 N N . VAL A 1 94 ? 2.108 -10.941 -10.677 1.00 98.31 94 VAL A N 1
ATOM 727 C CA . VAL A 1 94 ? 1.868 -10.644 -12.098 1.00 98.31 94 VAL A CA 1
ATOM 728 C C . VAL A 1 94 ? 2.025 -9.149 -12.327 1.00 98.31 94 VAL A C 1
ATOM 730 O O . VAL A 1 94 ? 1.336 -8.360 -11.683 1.00 98.31 94 VAL A O 1
ATOM 733 N N . LEU A 1 95 ? 2.902 -8.753 -13.248 1.00 98.56 95 LEU A N 1
ATOM 734 C CA . LEU A 1 95 ? 2.963 -7.390 -13.774 1.00 98.56 95 LEU A CA 1
ATOM 735 C C . LEU A 1 95 ? 1.829 -7.236 -14.796 1.00 98.56 95 LEU A C 1
ATOM 737 O O . LEU A 1 95 ? 1.777 -7.962 -15.787 1.00 98.56 95 LEU A O 1
ATOM 741 N N . THR A 1 96 ? 0.899 -6.323 -14.543 1.00 98.06 96 THR A N 1
ATOM 742 C CA . THR A 1 96 ? -0.358 -6.195 -15.297 1.00 98.06 96 THR A CA 1
ATOM 743 C C . THR A 1 96 ? -0.305 -5.098 -16.351 1.00 98.06 96 THR A C 1
ATOM 745 O O . THR A 1 96 ? -0.957 -5.203 -17.386 1.00 98.06 96 THR A O 1
ATOM 748 N N . ARG A 1 97 ? 0.470 -4.039 -16.106 1.00 97.56 97 ARG A N 1
ATOM 749 C CA . ARG A 1 97 ? 0.596 -2.895 -17.014 1.00 97.56 97 ARG A CA 1
ATOM 750 C C . ARG A 1 97 ? 1.994 -2.314 -16.944 1.00 97.56 97 ARG A C 1
ATOM 752 O O . ARG A 1 97 ? 2.616 -2.312 -15.885 1.00 97.56 97 ARG A O 1
ATOM 759 N N . VAL A 1 98 ? 2.439 -1.752 -18.058 1.00 98.25 98 VAL A N 1
ATOM 760 C CA . VAL A 1 98 ? 3.666 -0.967 -18.171 1.00 98.25 98 VAL A CA 1
ATOM 761 C C . VAL A 1 98 ? 3.353 0.363 -18.851 1.00 98.25 98 VAL A C 1
ATOM 763 O O . VAL A 1 98 ? 2.575 0.417 -19.804 1.00 98.25 98 VAL A O 1
ATOM 766 N N . THR A 1 99 ? 3.933 1.451 -18.360 1.00 97.25 99 THR A N 1
ATOM 767 C CA . THR A 1 99 ? 3.858 2.767 -19.000 1.00 97.25 99 THR A CA 1
ATOM 768 C C . THR A 1 99 ? 5.226 3.444 -18.979 1.00 97.25 99 THR A C 1
ATOM 770 O O . THR A 1 99 ? 5.917 3.398 -17.958 1.00 97.25 99 THR A O 1
ATOM 773 N N . PRO A 1 100 ? 5.660 4.074 -20.084 1.00 97.12 100 PRO A N 1
ATOM 774 C CA . PRO A 1 100 ? 6.844 4.918 -20.052 1.00 97.12 100 PRO A CA 1
ATOM 775 C C . PRO A 1 100 ? 6.565 6.145 -19.179 1.00 97.12 100 PRO A C 1
ATOM 777 O O . PRO A 1 100 ? 5.480 6.726 -19.245 1.00 97.12 100 PRO A O 1
ATOM 780 N N . VAL A 1 101 ? 7.541 6.554 -18.372 1.00 96.12 101 VAL A N 1
ATOM 781 C CA . VAL A 1 101 ? 7.442 7.767 -17.546 1.00 96.12 101 VAL A CA 1
ATOM 782 C C . VAL A 1 101 ? 8.694 8.630 -17.714 1.00 96.12 101 VAL A C 1
ATOM 784 O O . VAL A 1 101 ? 9.777 8.095 -17.951 1.00 96.12 101 VAL A O 1
ATOM 787 N N . PRO A 1 102 ? 8.599 9.968 -17.597 1.00 94.56 102 PRO A N 1
ATOM 788 C CA . PRO A 1 102 ? 9.772 10.831 -17.699 1.00 94.56 102 PRO A CA 1
ATOM 789 C C . PRO A 1 102 ? 10.837 10.464 -16.660 1.00 94.56 102 PRO A C 1
ATOM 791 O O . PRO A 1 102 ? 10.512 10.239 -15.497 1.00 94.56 102 PRO A O 1
ATOM 794 N N . MET A 1 103 ? 12.123 10.507 -17.028 1.00 92.94 103 MET A N 1
ATOM 795 C CA . MET A 1 103 ? 13.234 10.156 -16.122 1.00 92.94 103 MET A CA 1
ATOM 796 C C . MET A 1 103 ? 13.179 10.900 -14.771 1.00 92.94 103 MET A C 1
ATOM 798 O O . MET A 1 103 ? 13.475 10.329 -13.725 1.00 92.94 103 MET A O 1
ATOM 802 N N . ARG A 1 104 ? 12.752 12.171 -14.785 1.00 92.00 104 ARG A N 1
ATOM 803 C CA . ARG A 1 104 ? 12.630 13.033 -13.593 1.00 92.00 104 ARG A CA 1
ATOM 804 C C . ARG A 1 104 ? 11.361 12.796 -12.764 1.00 92.00 104 ARG A C 1
ATOM 806 O O . ARG A 1 104 ? 11.272 13.333 -11.663 1.00 92.00 104 ARG A O 1
ATOM 813 N N . ALA A 1 105 ? 10.384 12.056 -13.284 1.00 92.38 105 ALA A N 1
ATOM 814 C CA . ALA A 1 105 ? 9.188 11.698 -12.534 1.00 92.38 105 ALA A CA 1
ATOM 815 C C . ALA A 1 105 ? 9.531 10.640 -11.477 1.00 92.38 105 ALA A C 1
ATOM 817 O O . ALA A 1 105 ? 10.445 9.836 -11.651 1.00 92.38 105 ALA A O 1
ATOM 818 N N . THR A 1 106 ? 8.800 10.650 -10.371 1.00 92.81 106 THR A N 1
ATOM 819 C CA . THR A 1 106 ? 8.888 9.620 -9.335 1.00 92.81 106 THR A CA 1
ATOM 820 C C . THR A 1 106 ? 7.481 9.318 -8.878 1.00 92.81 106 THR A C 1
ATOM 822 O O . THR A 1 106 ? 6.745 10.249 -8.537 1.00 92.81 106 THR A O 1
ATOM 825 N N . ALA A 1 107 ? 7.137 8.036 -8.811 1.00 94.00 107 ALA A N 1
ATOM 826 C CA . ALA A 1 107 ? 5.854 7.607 -8.288 1.00 94.00 107 ALA A CA 1
ATOM 827 C C . ALA A 1 107 ? 5.667 8.114 -6.850 1.00 94.00 107 ALA A C 1
ATOM 829 O O . ALA A 1 107 ? 6.392 7.746 -5.926 1.00 94.00 107 ALA A O 1
ATOM 830 N N . ARG A 1 108 ? 4.675 8.987 -6.670 1.00 94.25 108 ARG A N 1
ATOM 831 C CA . ARG A 1 108 ? 4.238 9.497 -5.369 1.00 94.25 108 ARG A CA 1
ATOM 832 C C . ARG A 1 108 ? 2.793 9.089 -5.162 1.00 94.25 108 ARG A C 1
ATOM 834 O O . ARG A 1 108 ? 1.899 9.697 -5.755 1.00 94.25 108 ARG A O 1
ATOM 841 N N . ALA A 1 109 ? 2.577 8.071 -4.336 1.00 95.00 109 ALA A N 1
ATOM 842 C CA . ALA A 1 109 ? 1.233 7.692 -3.930 1.00 95.00 109 ALA A CA 1
ATOM 843 C C . ALA A 1 109 ? 0.545 8.874 -3.228 1.00 95.00 109 ALA A C 1
ATOM 845 O O . ALA A 1 109 ? 1.164 9.584 -2.430 1.00 95.00 109 ALA A O 1
ATOM 846 N N . ARG A 1 110 ? -0.728 9.100 -3.551 1.00 94.75 110 ARG A N 1
ATOM 847 C CA . ARG A 1 110 ? -1.588 10.076 -2.862 1.00 94.75 110 ARG A CA 1
ATOM 848 C C . ARG A 1 110 ? -2.766 9.433 -2.159 1.00 94.75 110 ARG A C 1
ATOM 850 O O . ARG A 1 110 ? -3.272 10.018 -1.214 1.00 94.75 110 ARG A O 1
ATOM 857 N N . ARG A 1 111 ? -3.188 8.255 -2.612 1.00 95.56 111 ARG A N 1
ATOM 858 C CA . ARG A 1 111 ? -4.348 7.542 -2.092 1.00 95.56 111 ARG A CA 1
ATOM 859 C C . ARG A 1 111 ? -4.095 6.042 -2.125 1.00 95.56 111 ARG A C 1
ATOM 861 O O . ARG A 1 111 ? -3.484 5.542 -3.073 1.00 95.56 111 ARG A O 1
ATOM 868 N N . ALA A 1 112 ? -4.560 5.352 -1.095 1.00 97.38 112 ALA A N 1
ATOM 869 C CA . ALA A 1 112 ? -4.536 3.902 -1.005 1.00 97.38 112 ALA A CA 1
ATOM 870 C C . ALA A 1 112 ? -5.888 3.404 -0.500 1.00 97.38 112 ALA A C 1
ATOM 872 O O . ALA A 1 112 ? -6.413 3.928 0.480 1.00 97.38 112 ALA A O 1
ATOM 873 N N . VAL A 1 113 ? -6.430 2.383 -1.155 1.00 98.25 113 VAL A N 1
ATOM 874 C CA . VAL A 1 113 ? -7.701 1.767 -0.765 1.00 98.25 113 VAL A CA 1
ATOM 875 C C . VAL A 1 113 ? -7.450 0.334 -0.357 1.00 98.25 113 VAL A C 1
ATOM 877 O O . VAL A 1 113 ? -6.818 -0.415 -1.104 1.00 98.25 113 VAL A O 1
ATOM 880 N N . TYR A 1 114 ? -7.975 -0.034 0.803 1.00 98.44 114 TYR A N 1
ATOM 881 C CA . TYR A 1 114 ? -7.957 -1.397 1.298 1.00 98.44 114 TYR A CA 1
ATOM 882 C C . TYR A 1 114 ? -9.367 -1.948 1.412 1.00 98.44 114 TYR A C 1
ATOM 884 O O . TYR A 1 114 ? -10.303 -1.215 1.723 1.00 98.44 114 TYR A O 1
ATOM 892 N N . GLU A 1 115 ? -9.503 -3.246 1.197 1.00 97.81 115 GLU A N 1
ATOM 893 C CA . GLU A 1 115 ? -10.761 -3.959 1.315 1.00 97.81 115 GLU A CA 1
ATOM 894 C C . GLU A 1 115 ? -10.575 -5.264 2.077 1.00 97.81 115 GLU A C 1
ATOM 896 O O . GLU A 1 115 ? -9.581 -5.970 1.896 1.00 97.81 115 GLU A O 1
ATOM 901 N N . VAL A 1 116 ? -11.550 -5.594 2.917 1.00 96.50 116 VAL A N 1
ATOM 902 C CA . VAL A 1 116 ? -11.605 -6.857 3.658 1.00 96.50 116 VAL A CA 1
ATOM 903 C C . VAL A 1 116 ? -13.030 -7.414 3.602 1.00 96.50 116 VAL A C 1
ATOM 905 O O . VAL A 1 116 ? -13.985 -6.629 3.664 1.00 96.50 116 VAL A O 1
ATOM 908 N N . PRO A 1 117 ? -13.210 -8.741 3.469 1.00 95.88 117 PRO A N 1
ATOM 909 C CA . PRO A 1 117 ? -14.526 -9.357 3.587 1.00 95.88 117 PRO A CA 1
ATOM 910 C C . PRO A 1 117 ? -15.187 -9.000 4.920 1.00 95.88 117 PRO A C 1
ATOM 912 O O . PRO A 1 117 ? -14.558 -9.080 5.974 1.00 95.88 117 PRO A O 1
ATOM 915 N N . LEU A 1 118 ? -16.463 -8.628 4.873 1.00 95.62 118 LEU A N 1
ATOM 916 C CA . LEU A 1 118 ? -17.260 -8.265 6.035 1.00 95.62 118 LEU A CA 1
ATOM 917 C C . LEU A 1 118 ? -18.525 -9.136 6.084 1.00 95.62 118 LEU A C 1
ATOM 919 O O . LEU A 1 118 ? -19.355 -9.070 5.174 1.00 95.62 118 LEU A O 1
ATOM 923 N N . PRO A 1 119 ? -18.724 -9.941 7.144 1.00 93.12 119 PRO A N 1
ATOM 924 C CA . PRO A 1 119 ? -19.950 -10.712 7.302 1.00 93.12 119 PRO A CA 1
ATOM 925 C C . PRO A 1 119 ? -21.184 -9.804 7.338 1.00 93.12 119 PRO A C 1
ATOM 927 O O . PRO A 1 119 ? -21.215 -8.831 8.092 1.00 93.12 119 PRO A O 1
ATOM 930 N N . ALA A 1 120 ? -22.233 -10.165 6.591 1.00 91.38 120 ALA A N 1
ATOM 931 C CA . ALA A 1 120 ? -23.458 -9.367 6.463 1.00 91.38 120 ALA A CA 1
ATOM 932 C C . ALA A 1 120 ? -24.073 -8.958 7.821 1.00 91.38 120 ALA A C 1
ATOM 934 O O . ALA A 1 120 ? -24.562 -7.844 7.979 1.00 91.38 120 ALA A O 1
ATOM 935 N N . GLY A 1 121 ? -23.986 -9.827 8.837 1.00 92.62 121 GLY A N 1
ATOM 936 C CA . GLY A 1 121 ? -24.483 -9.539 10.189 1.00 92.62 121 GLY A CA 1
ATOM 937 C C . GLY A 1 121 ? -23.724 -8.435 10.939 1.00 92.62 121 GLY A C 1
ATOM 938 O O . GLY A 1 121 ? -24.264 -7.873 11.887 1.00 92.62 121 GLY A O 1
ATOM 939 N N . ARG A 1 122 ? -22.496 -8.096 10.523 1.00 94.56 122 ARG A N 1
ATOM 940 C CA . ARG A 1 122 ? -21.687 -7.023 11.127 1.00 94.56 122 ARG A CA 1
ATOM 941 C C . ARG A 1 122 ? -21.858 -5.675 10.427 1.00 94.56 122 ARG A C 1
ATOM 943 O O . ARG A 1 122 ? -21.473 -4.664 11.007 1.00 94.56 122 ARG A O 1
ATOM 950 N N . VAL A 1 123 ? -22.454 -5.644 9.232 1.00 95.56 123 VAL A N 1
ATOM 951 C CA . VAL A 1 123 ? -22.583 -4.430 8.406 1.00 95.56 123 VAL A CA 1
ATOM 952 C C . VAL A 1 123 ? -23.205 -3.256 9.171 1.00 95.56 123 VAL A C 1
ATOM 954 O O . VAL A 1 123 ? -22.534 -2.231 9.263 1.00 95.56 123 VAL A O 1
ATOM 957 N N . PRO A 1 124 ? -24.380 -3.383 9.827 1.00 95.56 124 PRO A N 1
ATOM 958 C CA . PRO A 1 124 ? -25.003 -2.234 10.490 1.00 95.56 124 PRO A CA 1
ATOM 959 C C . PRO A 1 124 ? -24.149 -1.662 11.630 1.00 95.56 124 PRO A C 1
ATOM 961 O O . PRO A 1 124 ? -24.094 -0.452 11.838 1.00 95.56 124 PRO A O 1
ATOM 964 N N . HIS A 1 125 ? -23.461 -2.537 12.369 1.00 95.75 125 HIS A N 1
ATOM 965 C CA . HIS A 1 125 ? -22.573 -2.125 13.453 1.00 95.75 125 HIS A CA 1
ATOM 966 C C . HIS A 1 125 ? -21.343 -1.383 12.917 1.00 95.75 125 HIS A C 1
ATOM 968 O O . HIS A 1 125 ? -20.983 -0.330 13.440 1.00 95.75 125 HIS A O 1
ATOM 974 N N . VAL A 1 126 ? -20.728 -1.905 11.853 1.00 97.06 126 VAL A N 1
ATOM 975 C CA . VAL A 1 126 ? -19.546 -1.295 11.231 1.00 97.06 126 VAL A CA 1
ATOM 976 C C . VAL A 1 126 ? -19.886 0.038 10.577 1.00 97.06 126 VAL A C 1
ATOM 978 O O . VAL A 1 126 ? -19.116 0.980 10.721 1.00 97.06 126 VAL A O 1
ATOM 981 N N . GLU A 1 127 ? -21.038 0.163 9.917 1.00 97.12 127 GLU A N 1
ATOM 982 C CA . GLU A 1 127 ? -21.493 1.438 9.348 1.00 97.12 127 GLU A CA 1
ATOM 983 C C . GLU A 1 127 ? -21.700 2.503 10.432 1.00 97.12 127 GLU A C 1
ATOM 985 O O . GLU A 1 127 ? -21.235 3.634 10.282 1.00 97.12 127 GLU A O 1
ATOM 990 N N . ALA A 1 128 ? -22.328 2.140 11.556 1.00 97.38 128 ALA A N 1
ATOM 991 C CA . ALA A 1 128 ? -22.503 3.049 12.686 1.00 97.38 128 ALA A CA 1
ATOM 992 C C . ALA A 1 128 ? -21.157 3.467 13.309 1.00 97.38 128 ALA A C 1
ATOM 994 O O . ALA A 1 128 ? -20.934 4.654 13.557 1.00 97.38 128 ALA A O 1
ATOM 995 N N . ALA A 1 129 ? -20.242 2.515 13.523 1.00 97.38 129 ALA A N 1
ATOM 996 C CA . ALA A 1 129 ? -18.907 2.786 14.058 1.00 97.38 129 ALA A CA 1
ATOM 997 C C . ALA A 1 129 ? -18.069 3.655 13.104 1.00 97.38 129 ALA A C 1
ATOM 999 O O . ALA A 1 129 ? -17.417 4.604 13.538 1.00 97.38 129 ALA A O 1
ATOM 1000 N N . ALA A 1 130 ? -18.135 3.385 11.798 1.00 97.56 130 ALA A N 1
ATOM 1001 C CA . ALA A 1 130 ? -17.480 4.176 10.764 1.00 97.56 130 ALA A CA 1
ATOM 1002 C C . ALA A 1 130 ? -17.997 5.619 10.739 1.00 97.56 130 ALA A C 1
ATOM 1004 O O . ALA A 1 130 ? -17.196 6.554 10.695 1.00 97.56 130 ALA A O 1
ATOM 1005 N N . ALA A 1 131 ? -19.317 5.814 10.817 1.00 97.25 131 ALA A N 1
ATOM 1006 C CA . ALA A 1 131 ? -19.922 7.141 10.876 1.00 97.25 131 ALA A CA 1
ATOM 1007 C C . ALA A 1 131 ? -19.476 7.917 12.126 1.00 97.25 131 ALA A C 1
ATOM 1009 O O . ALA A 1 131 ? -19.095 9.083 12.017 1.00 97.25 131 ALA A O 1
ATOM 1010 N N . ALA A 1 132 ? -19.459 7.267 13.295 1.00 97.06 132 ALA A N 1
ATOM 1011 C CA . ALA A 1 132 ? -18.983 7.875 14.537 1.00 97.06 132 ALA A CA 1
ATOM 1012 C C . ALA A 1 132 ? -17.497 8.267 14.455 1.00 97.06 132 ALA A C 1
ATOM 1014 O O . ALA A 1 132 ? -17.130 9.389 14.798 1.00 97.06 132 ALA A O 1
ATOM 1015 N N . LEU A 1 133 ? -16.649 7.378 13.931 1.00 96.50 133 LEU A N 1
ATOM 1016 C CA . LEU A 1 133 ? -15.215 7.626 13.770 1.00 96.50 133 LEU A CA 1
ATOM 1017 C C . LEU A 1 133 ? -14.938 8.774 12.791 1.00 96.50 133 LEU A C 1
ATOM 1019 O O . LEU A 1 133 ? -14.070 9.609 13.037 1.00 96.50 133 LEU A O 1
ATOM 1023 N N . LEU A 1 134 ? -15.685 8.850 11.686 1.00 96.50 134 LEU A N 1
ATOM 1024 C CA . LEU A 1 134 ? -15.562 9.943 10.720 1.00 96.50 134 LEU A CA 1
ATOM 1025 C C . LEU A 1 134 ? -16.066 11.284 11.276 1.00 96.50 134 LEU A C 1
ATOM 1027 O O . LEU A 1 134 ? -15.570 12.328 10.843 1.00 96.50 134 LEU A O 1
ATOM 1031 N N . ALA A 1 135 ? -17.010 11.273 12.218 1.00 96.88 135 ALA A N 1
ATOM 1032 C CA . ALA A 1 135 ? -17.495 12.475 12.894 1.00 96.88 135 ALA A CA 1
ATOM 1033 C C . ALA A 1 135 ? -16.515 13.007 13.957 1.00 96.88 135 ALA A C 1
ATOM 1035 O O . ALA A 1 135 ? -16.539 14.198 14.268 1.00 96.88 135 ALA A O 1
ATOM 1036 N N . GLU A 1 136 ? -15.637 12.154 14.487 1.00 96.75 136 GLU A N 1
ATOM 1037 C CA . GLU A 1 136 ? -14.652 12.539 15.493 1.00 96.75 136 GLU A CA 1
ATOM 1038 C C . GLU A 1 136 ? -13.562 13.453 14.888 1.00 96.75 136 GLU A C 1
ATOM 1040 O O . GLU A 1 136 ? -12.927 13.085 13.893 1.00 96.75 136 GLU A O 1
ATOM 10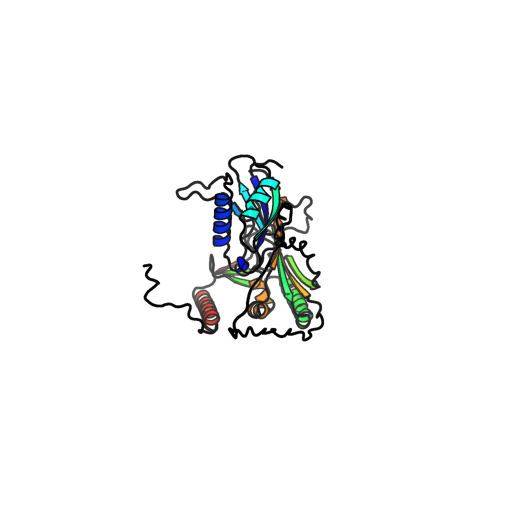45 N N . PRO A 1 137 ? -13.282 14.638 15.471 1.00 94.31 137 PRO A N 1
ATOM 1046 C CA . PRO A 1 137 ? -12.229 15.530 14.983 1.00 94.31 137 PRO A CA 1
ATOM 1047 C C . PRO A 1 137 ? -10.817 14.950 15.128 1.00 94.31 137 PRO A C 1
ATOM 1049 O O . PRO A 1 137 ? -9.934 15.280 14.327 1.00 94.31 137 PRO A O 1
ATOM 1052 N N . LYS A 1 138 ? -10.569 14.110 16.145 1.00 95.75 138 LYS A N 1
ATOM 1053 C CA . LYS A 1 138 ? -9.257 13.491 16.375 1.00 95.75 138 LYS A CA 1
ATOM 1054 C C . LYS A 1 138 ? -9.374 12.011 16.709 1.00 95.75 138 LYS A C 1
ATOM 1056 O O . LYS A 1 138 ? -9.932 11.631 17.728 1.00 95.75 138 LYS A O 1
ATOM 1061 N N . VAL A 1 139 ? -8.729 11.186 15.896 1.00 96.69 139 VAL A N 1
ATOM 1062 C CA . VAL A 1 139 ? -8.682 9.734 16.082 1.00 96.69 139 VAL A CA 1
ATOM 1063 C C . VAL A 1 139 ? -7.246 9.353 16.398 1.00 96.69 139 VAL A C 1
ATOM 1065 O O . VAL A 1 139 ? -6.389 9.389 15.518 1.00 96.69 139 VAL A O 1
ATOM 1068 N N . TRP A 1 140 ? -6.966 9.041 17.661 1.00 96.38 140 TRP A N 1
ATOM 1069 C CA . TRP A 1 140 ? -5.610 8.776 18.138 1.00 96.38 140 TRP A CA 1
ATOM 1070 C C . TRP A 1 140 ? -5.255 7.295 18.060 1.00 96.38 140 TRP A C 1
ATOM 1072 O O . TRP A 1 140 ? -6.008 6.447 18.526 1.00 96.38 140 TRP A O 1
ATOM 1082 N N . VAL A 1 141 ? -4.069 7.002 17.530 1.00 95.81 141 VAL A N 1
ATOM 1083 C CA . VAL A 1 141 ? -3.466 5.663 17.551 1.00 95.81 141 VAL A CA 1
ATOM 1084 C C . VAL A 1 141 ? -2.036 5.732 18.061 1.00 95.81 141 VAL A C 1
ATOM 1086 O O . VAL A 1 141 ? -1.355 6.749 17.905 1.00 95.81 141 VAL A O 1
ATOM 1089 N N . GLU A 1 142 ? -1.565 4.648 18.660 1.00 94.75 142 GLU A N 1
ATOM 1090 C CA . GLU A 1 142 ? -0.220 4.554 19.221 1.00 94.75 142 GLU A CA 1
ATOM 1091 C C . GLU A 1 142 ? 0.722 3.860 18.232 1.00 94.75 142 GLU A C 1
ATOM 1093 O O . GLU A 1 142 ? 0.411 2.812 17.671 1.00 94.75 142 GLU A O 1
ATOM 1098 N N . ARG A 1 143 ? 1.894 4.456 17.987 1.00 93.38 143 ARG A N 1
ATOM 1099 C CA . ARG A 1 143 ? 2.949 3.880 17.144 1.00 93.38 143 ARG A CA 1
ATOM 1100 C C . ARG A 1 143 ? 4.255 3.873 17.912 1.00 93.38 143 ARG A C 1
ATOM 1102 O O . ARG A 1 143 ? 4.689 4.927 18.353 1.00 93.38 143 ARG A O 1
ATOM 1109 N N . LEU A 1 144 ? 4.909 2.716 17.999 1.00 90.19 144 LEU A N 1
ATOM 1110 C CA . LEU A 1 144 ? 6.230 2.576 18.628 1.00 90.19 144 LEU A CA 1
ATOM 1111 C C . LEU A 1 144 ? 7.393 2.902 17.678 1.00 90.19 144 LEU A C 1
ATOM 1113 O O . LEU A 1 144 ? 8.456 3.333 18.117 1.00 90.19 144 LEU A O 1
ATOM 1117 N N . ARG A 1 145 ? 7.203 2.705 16.367 1.00 85.88 145 ARG A N 1
ATOM 1118 C CA . ARG A 1 145 ? 8.241 2.898 15.341 1.00 85.88 145 ARG A CA 1
ATOM 1119 C C . ARG A 1 145 ? 7.774 3.827 14.209 1.00 85.88 145 ARG A C 1
ATOM 1121 O O . ARG A 1 145 ? 6.598 3.775 13.836 1.00 85.88 145 ARG A O 1
ATOM 1128 N N . PRO A 1 146 ? 8.676 4.643 13.618 1.00 83.31 146 PRO A N 1
ATOM 1129 C CA . PRO A 1 146 ? 10.108 4.769 13.942 1.00 83.31 146 PRO A CA 1
ATOM 1130 C C . PRO A 1 146 ? 10.386 5.540 15.243 1.00 83.31 146 PRO A C 1
ATOM 1132 O O . PRO A 1 146 ? 11.473 5.418 15.792 1.00 83.31 146 PRO A O 1
ATOM 1135 N N . SER A 1 147 ? 9.410 6.294 15.748 1.00 87.75 147 SER A N 1
ATOM 1136 C CA . SER A 1 147 ? 9.457 6.934 17.061 1.00 87.75 147 SER A CA 1
ATOM 1137 C C . SER A 1 147 ? 8.147 6.707 17.807 1.00 87.75 147 SER A C 1
ATOM 1139 O O . SER A 1 147 ? 7.079 6.707 17.188 1.00 87.75 147 SER A O 1
ATOM 1141 N N . ALA A 1 148 ? 8.247 6.522 19.124 1.00 92.81 148 ALA A N 1
ATOM 1142 C CA . ALA A 1 148 ? 7.108 6.257 19.986 1.00 92.81 148 ALA A CA 1
ATOM 1143 C C . ALA A 1 148 ? 6.229 7.504 20.154 1.00 92.81 148 ALA A C 1
ATOM 1145 O O . ALA A 1 148 ? 6.655 8.506 20.735 1.00 92.81 148 ALA A O 1
ATOM 1146 N N . LYS A 1 149 ? 5.007 7.464 19.623 1.00 94.38 149 LYS A N 1
ATOM 1147 C CA . LYS A 1 149 ? 4.069 8.591 19.647 1.00 94.38 149 LYS A CA 1
ATOM 1148 C C . LYS A 1 149 ? 2.616 8.144 19.523 1.00 94.38 149 LYS A C 1
ATOM 1150 O O . LYS A 1 149 ? 2.318 7.159 18.850 1.00 94.38 149 LYS A O 1
ATOM 1155 N N . ARG A 1 150 ? 1.712 8.941 20.087 1.00 95.50 150 ARG A N 1
ATOM 1156 C CA . ARG A 1 150 ? 0.300 9.006 19.695 1.00 95.50 150 ARG A CA 1
ATOM 1157 C C . ARG A 1 150 ? 0.177 9.874 18.456 1.00 95.50 150 ARG A C 1
ATOM 1159 O O . ARG A 1 150 ? 0.734 10.967 18.419 1.00 95.50 150 ARG A O 1
ATOM 1166 N N . LEU A 1 151 ? -0.529 9.393 17.447 1.00 95.31 151 LEU A N 1
ATOM 1167 C CA . LEU A 1 151 ? -0.731 10.070 16.171 1.00 95.31 151 LEU A CA 1
ATOM 1168 C C . LEU A 1 151 ? -2.227 10.219 15.908 1.00 95.31 151 LEU A C 1
ATOM 1170 O O . LEU A 1 151 ? -2.959 9.237 15.997 1.00 95.31 151 LEU A O 1
ATOM 1174 N N . ASN A 1 152 ? -2.670 11.421 15.548 1.00 96.19 152 ASN A N 1
ATOM 1175 C CA . ASN A 1 152 ? -4.022 11.640 15.054 1.00 96.19 152 ASN A CA 1
ATOM 1176 C C . ASN A 1 152 ? -4.105 11.173 13.595 1.00 96.19 152 ASN A C 1
ATOM 1178 O O . ASN A 1 152 ? -3.533 11.802 12.707 1.00 96.19 152 ASN A O 1
ATOM 1182 N N . ILE A 1 153 ? -4.813 10.080 13.326 1.00 96.19 153 ILE A N 1
ATOM 1183 C CA . ILE A 1 153 ? -4.965 9.542 11.970 1.00 96.19 153 ILE A CA 1
ATOM 1184 C C . ILE A 1 153 ? -6.199 10.060 11.236 1.00 96.19 153 ILE A C 1
ATOM 1186 O O . ILE A 1 153 ? -6.300 9.830 10.032 1.00 96.19 153 ILE A O 1
ATOM 1190 N N . ARG A 1 154 ? -7.105 10.794 11.899 1.00 95.56 154 ARG A N 1
ATOM 1191 C CA . ARG A 1 154 ? -8.340 11.307 11.279 1.00 95.56 154 ARG A CA 1
ATOM 1192 C C . ARG A 1 154 ? -8.105 12.049 9.955 1.00 95.56 154 ARG A C 1
ATOM 1194 O O . ARG A 1 154 ? -8.866 11.775 9.025 1.00 95.56 154 ARG A O 1
ATOM 1201 N N . PRO A 1 155 ? -7.080 12.922 9.811 1.00 94.81 155 PRO A N 1
ATOM 1202 C CA . PRO A 1 155 ? -6.815 13.607 8.544 1.00 94.81 155 PRO A CA 1
ATOM 1203 C C . PRO A 1 155 ? -6.502 12.649 7.389 1.00 94.81 155 PRO A C 1
ATOM 1205 O O . PRO A 1 155 ? -6.792 12.953 6.238 1.00 94.81 155 PRO A O 1
ATOM 1208 N N . TYR A 1 156 ? -5.925 11.481 7.683 1.00 95.94 156 TYR A N 1
ATOM 1209 C CA . TYR A 1 156 ? -5.543 10.497 6.672 1.00 95.94 156 TYR A CA 1
ATOM 1210 C C . TYR A 1 156 ? -6.698 9.594 6.231 1.00 95.94 156 TYR A C 1
ATOM 1212 O O . TYR A 1 156 ? -6.535 8.851 5.268 1.00 95.94 156 TYR A O 1
ATOM 1220 N N . ILE A 1 157 ? -7.849 9.637 6.904 1.00 96.00 157 ILE A N 1
ATOM 1221 C CA . ILE A 1 157 ? -9.020 8.832 6.553 1.00 96.00 157 ILE A CA 1
ATOM 1222 C C . ILE A 1 157 ? -9.872 9.638 5.571 1.00 96.00 157 ILE A C 1
ATOM 1224 O O . ILE A 1 157 ? -10.535 10.605 5.956 1.00 96.00 157 ILE A O 1
ATOM 1228 N N . ARG A 1 158 ? -9.841 9.234 4.296 1.00 95.12 158 ARG A N 1
ATOM 1229 C CA . ARG A 1 158 ? -10.653 9.824 3.223 1.00 95.12 158 ARG A CA 1
ATOM 1230 C C . ARG A 1 158 ? -12.090 9.319 3.290 1.00 95.12 158 ARG A C 1
ATOM 1232 O O . ARG A 1 158 ? -13.018 10.089 3.071 1.00 95.12 158 ARG A O 1
ATOM 1239 N N . GLY A 1 159 ? -12.276 8.041 3.609 1.00 96.00 159 GLY A N 1
ATOM 1240 C CA . GLY A 1 159 ? -13.601 7.448 3.719 1.00 96.00 159 GLY A CA 1
ATOM 1241 C C . GLY A 1 159 ? -13.575 6.023 4.249 1.00 96.00 159 GLY A C 1
ATOM 1242 O O . GLY A 1 159 ? -12.557 5.334 4.205 1.00 96.00 159 GLY A O 1
ATOM 1243 N N . ILE A 1 160 ? -14.727 5.599 4.752 1.00 97.88 160 ILE A N 1
ATOM 1244 C CA . ILE A 1 160 ? -15.000 4.239 5.202 1.00 97.88 160 ILE A CA 1
ATOM 1245 C C . ILE A 1 160 ? -16.392 3.908 4.684 1.00 97.88 160 ILE A C 1
ATOM 1247 O O . ILE A 1 160 ? -17.324 4.680 4.906 1.00 97.88 160 ILE A O 1
ATOM 1251 N N . SER A 1 161 ? -16.534 2.805 3.963 1.00 96.75 161 SER A N 1
ATOM 1252 C CA . SER A 1 161 ? -17.818 2.413 3.381 1.00 96.75 161 SER A CA 1
ATOM 1253 C C . SER A 1 161 ? -17.942 0.903 3.321 1.00 96.75 161 SER A C 1
ATOM 1255 O O . SER A 1 161 ? -16.944 0.211 3.125 1.00 96.75 161 SER A O 1
ATOM 1257 N N . VAL A 1 162 ? -19.164 0.395 3.419 1.00 95.44 162 VAL A N 1
ATOM 1258 C CA . VAL A 1 162 ? -19.462 -1.007 3.133 1.00 95.44 162 VAL A CA 1
ATOM 1259 C C . VAL A 1 162 ? -20.074 -1.093 1.738 1.00 95.44 162 VAL A C 1
ATOM 1261 O O . VAL A 1 162 ? -20.990 -0.345 1.409 1.00 95.44 162 VAL A O 1
ATOM 1264 N N . GLY A 1 163 ? -19.529 -1.971 0.901 1.00 87.44 163 GLY A N 1
ATOM 1265 C CA . GLY A 1 163 ? -20.062 -2.282 -0.423 1.00 87.44 163 GLY A CA 1
ATOM 1266 C C . GLY A 1 163 ? -20.534 -3.729 -0.497 1.00 87.44 163 GLY A C 1
ATOM 1267 O O . GLY A 1 163 ? -20.115 -4.569 0.303 1.00 87.44 163 GLY A O 1
ATOM 1268 N N . ALA A 1 164 ? -21.388 -4.037 -1.470 1.00 74.69 164 ALA A N 1
ATOM 1269 C CA . ALA A 1 164 ? -21.552 -5.421 -1.906 1.00 74.69 164 ALA A CA 1
ATOM 1270 C C . ALA A 1 164 ? -20.252 -5.884 -2.591 1.00 74.69 164 ALA A C 1
ATOM 1272 O O . ALA A 1 164 ? -19.590 -5.065 -3.229 1.00 74.69 164 ALA A O 1
ATOM 1273 N N . ASP A 1 165 ? -19.882 -7.164 -2.476 1.00 63.00 165 ASP A N 1
ATOM 1274 C CA . ASP A 1 165 ? -18.952 -7.777 -3.428 1.00 63.00 165 ASP A CA 1
ATOM 1275 C C . ASP A 1 165 ? -19.602 -7.646 -4.810 1.00 63.00 165 ASP A C 1
ATOM 1277 O O . ASP A 1 165 ? -20.493 -8.410 -5.182 1.00 63.00 165 ASP A O 1
ATOM 1281 N N . GLU A 1 166 ? -19.160 -6.667 -5.590 1.00 50.78 166 GLU A N 1
ATOM 1282 C CA . GLU A 1 166 ? -19.022 -6.930 -7.010 1.00 50.78 166 GLU A CA 1
ATOM 1283 C C . GLU A 1 166 ? -17.847 -7.897 -7.105 1.00 50.78 166 GLU A C 1
ATOM 1285 O O . GLU A 1 166 ? -16.724 -7.532 -6.749 1.00 50.78 166 GLU A O 1
ATOM 1290 N N . GLU A 1 167 ? -18.101 -9.147 -7.507 1.00 40.91 167 GLU A N 1
ATOM 1291 C CA . GLU A 1 167 ? -17.012 -10.047 -7.880 1.00 40.91 167 GLU A CA 1
ATOM 1292 C C . GLU A 1 167 ? -16.070 -9.260 -8.802 1.00 40.91 167 GLU A C 1
ATOM 1294 O O . GLU A 1 167 ? -16.516 -8.780 -9.853 1.00 40.91 167 GLU A O 1
ATOM 1299 N N . PRO A 1 168 ? -14.787 -9.073 -8.440 1.00 40.31 168 PRO A N 1
ATOM 1300 C CA . PRO A 1 168 ? -13.845 -8.511 -9.384 1.00 40.31 168 PRO A CA 1
ATOM 1301 C C . PRO A 1 168 ? -13.858 -9.453 -10.581 1.00 40.31 168 PRO A C 1
ATOM 1303 O O . PRO A 1 168 ? -13.569 -10.638 -10.408 1.00 40.31 168 PRO A O 1
ATOM 1306 N N . ASN A 1 169 ? -14.245 -8.941 -11.757 1.00 32.91 169 ASN A N 1
ATOM 1307 C CA . ASN A 1 169 ? -14.255 -9.700 -13.006 1.00 32.91 169 ASN A CA 1
ATOM 1308 C C . ASN A 1 169 ? -12.976 -10.545 -13.042 1.00 32.91 169 ASN A C 1
ATOM 1310 O O . ASN A 1 169 ? -11.886 -9.951 -13.036 1.00 32.91 169 ASN A O 1
ATOM 1314 N N . PRO A 1 170 ? -13.066 -11.885 -12.959 1.00 31.53 170 PRO A N 1
ATOM 1315 C CA . PRO A 1 170 ? -11.872 -12.692 -12.849 1.00 31.53 170 PRO A CA 1
ATOM 1316 C C . PRO A 1 170 ? -11.011 -12.372 -14.071 1.00 31.53 170 PRO A C 1
ATOM 1318 O O . PRO A 1 170 ? -11.541 -12.349 -15.189 1.00 31.53 170 PRO A O 1
ATOM 1321 N N . PRO A 1 171 ? -9.703 -12.082 -13.911 1.00 37.81 171 PRO A N 1
ATOM 1322 C CA . PRO A 1 171 ? -8.829 -12.096 -15.067 1.00 37.81 171 PRO A CA 1
ATOM 1323 C C . PRO A 1 171 ? -9.049 -13.453 -15.728 1.00 37.81 171 PRO A C 1
ATOM 1325 O O . PRO A 1 171 ? -9.003 -14.478 -15.043 1.00 37.81 171 PRO A O 1
ATOM 1328 N N . THR A 1 172 ? -9.393 -13.424 -17.017 1.00 33.31 172 THR A N 1
ATOM 1329 C CA . THR A 1 172 ? -9.662 -14.610 -17.835 1.00 33.31 172 THR A CA 1
ATOM 1330 C C . THR A 1 172 ? -8.723 -15.733 -17.412 1.00 33.31 172 THR A C 1
ATOM 1332 O O . THR A 1 172 ? -7.507 -15.496 -17.424 1.00 33.31 172 THR A O 1
ATOM 1335 N N . PRO A 1 173 ? -9.243 -16.901 -16.987 1.00 32.12 173 PRO A N 1
ATOM 1336 C CA . PRO A 1 173 ? -8.392 -17.994 -16.561 1.00 32.12 173 PRO A CA 1
ATOM 1337 C C . PRO A 1 173 ? -7.382 -18.270 -17.669 1.00 32.12 173 PRO A C 1
ATOM 1339 O O . PRO A 1 173 ? -7.730 -18.320 -18.852 1.00 32.12 173 PRO A O 1
ATOM 1342 N N . PHE A 1 174 ? -6.112 -18.360 -17.276 1.00 39.72 174 PHE A N 1
ATOM 1343 C CA . PHE A 1 174 ? -5.039 -18.754 -18.173 1.00 39.72 174 PHE A CA 1
ATOM 1344 C C . PHE A 1 174 ? -5.467 -20.030 -18.901 1.00 39.72 174 PHE A C 1
ATOM 1346 O O . PHE A 1 174 ? -6.016 -20.918 -18.243 1.00 39.72 174 PHE A O 1
ATOM 1353 N N . PRO A 1 175 ? -5.235 -20.145 -20.221 1.00 35.09 175 PRO A N 1
ATOM 1354 C CA . PRO A 1 175 ? -5.483 -21.401 -20.899 1.00 35.09 175 PRO A CA 1
ATOM 1355 C C . PRO A 1 175 ? -4.672 -22.469 -20.175 1.00 35.09 175 PRO A C 1
ATOM 1357 O O . PRO A 1 175 ? -3.447 -22.358 -20.048 1.00 35.09 175 PRO A O 1
ATOM 1360 N N . GLU A 1 176 ? -5.377 -23.468 -19.648 1.00 34.62 176 GLU A N 1
ATOM 1361 C CA . GLU A 1 176 ? -4.757 -24.686 -19.166 1.00 34.62 176 GLU A CA 1
ATOM 1362 C C . GLU A 1 176 ? -3.834 -25.161 -20.286 1.00 34.62 176 GLU A C 1
ATOM 1364 O O . GLU A 1 176 ? -4.243 -25.309 -21.440 1.00 34.62 176 GLU A O 1
ATOM 1369 N N . ARG A 1 177 ? -2.545 -25.322 -19.975 1.00 38.72 177 ARG A N 1
ATOM 1370 C CA . ARG A 1 177 ? -1.654 -26.064 -20.858 1.00 38.72 177 ARG A CA 1
ATOM 1371 C C . ARG A 1 177 ? -2.158 -27.501 -20.832 1.00 38.72 177 ARG A C 1
ATOM 1373 O O . ARG A 1 177 ? -1.703 -28.300 -20.018 1.00 38.72 177 ARG A O 1
ATOM 1380 N N . GLU A 1 178 ? -3.109 -27.812 -21.706 1.00 33.81 178 GLU A N 1
ATOM 1381 C CA . GLU A 1 178 ? -3.395 -29.186 -22.073 1.00 33.81 178 GLU A CA 1
ATOM 1382 C C . GLU A 1 178 ? -2.081 -29.771 -22.584 1.00 33.81 178 GLU A C 1
ATOM 1384 O O . GLU A 1 178 ? -1.513 -29.340 -23.593 1.00 33.81 178 GLU A O 1
ATOM 1389 N N . GLY A 1 179 ? -1.552 -30.726 -21.823 1.00 36.41 179 GLY A N 1
ATOM 1390 C CA . GLY A 1 179 ? -0.492 -31.608 -22.269 1.00 36.41 179 GLY A CA 1
ATOM 1391 C C . GLY A 1 179 ? -1.013 -32.447 -23.427 1.00 36.41 179 GLY A C 1
ATOM 1392 O O . GLY A 1 179 ? -1.411 -33.591 -23.241 1.00 36.41 179 GLY A O 1
ATOM 1393 N N . GLY A 1 180 ? -1.007 -31.873 -24.627 1.00 31.75 180 GLY A N 1
ATOM 1394 C CA . GLY A 1 180 ? -1.167 -32.605 -25.868 1.00 31.75 180 GLY A CA 1
ATOM 1395 C C . GLY A 1 180 ? 0.085 -33.438 -26.100 1.00 31.75 180 GLY A C 1
ATOM 1396 O O . GLY A 1 180 ? 1.053 -32.969 -26.698 1.00 31.75 180 GLY A O 1
ATOM 1397 N N . ALA A 1 181 ? 0.078 -34.676 -25.610 1.00 35.41 181 ALA A N 1
ATOM 1398 C CA . ALA A 1 181 ? 0.985 -35.709 -26.078 1.00 35.41 181 ALA A CA 1
ATOM 1399 C C . ALA A 1 181 ? 0.730 -35.909 -27.581 1.00 35.41 181 ALA A C 1
ATOM 1401 O O . ALA A 1 181 ? -0.204 -36.597 -27.988 1.00 35.41 181 ALA A O 1
ATOM 1402 N N . GLY A 1 182 ? 1.538 -35.250 -28.412 1.00 31.12 182 GLY A N 1
ATOM 1403 C CA . GLY A 1 182 ? 1.569 -35.475 -29.849 1.00 31.12 182 GLY A CA 1
ATOM 1404 C C . GLY A 1 182 ? 2.032 -36.900 -30.125 1.00 31.12 182 GLY A 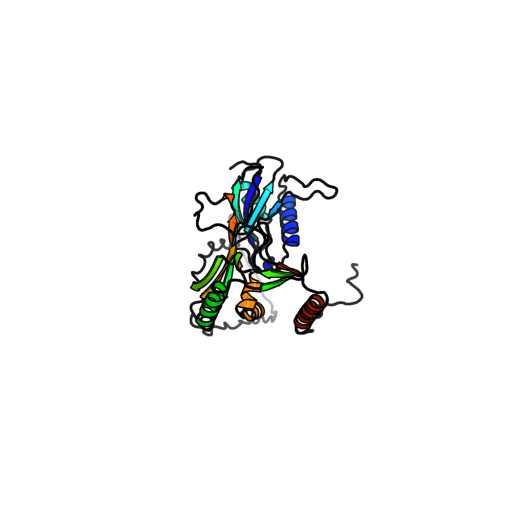C 1
ATOM 1405 O O . GLY A 1 182 ? 3.229 -37.182 -30.123 1.00 31.12 182 GLY A O 1
ATOM 1406 N N . ALA A 1 183 ? 1.081 -37.804 -30.344 1.00 32.31 183 ALA A N 1
ATOM 1407 C CA . ALA A 1 183 ? 1.348 -39.134 -30.860 1.00 32.31 183 ALA A CA 1
ATOM 1408 C C . ALA A 1 183 ? 1.838 -39.011 -32.312 1.00 32.31 183 ALA A C 1
ATOM 1410 O O . ALA A 1 183 ? 1.060 -38.804 -33.245 1.00 32.31 183 ALA A O 1
ATOM 1411 N N . LEU A 1 184 ? 3.153 -39.125 -32.498 1.00 33.62 184 LEU A N 1
ATOM 1412 C CA . LEU A 1 184 ? 3.770 -39.378 -33.795 1.00 33.62 184 LEU A CA 1
ATOM 1413 C C . LEU A 1 184 ? 3.247 -40.720 -34.326 1.00 33.62 184 LEU A C 1
ATOM 1415 O O . LEU A 1 184 ? 3.544 -41.779 -33.775 1.00 33.62 184 LEU A O 1
ATOM 1419 N N . SER A 1 185 ? 2.452 -40.667 -35.392 1.00 31.97 185 SER A N 1
ATOM 1420 C CA . SER A 1 185 ? 2.047 -41.849 -36.157 1.00 31.97 185 SER A CA 1
ATOM 1421 C C . SER A 1 185 ? 3.242 -42.385 -36.960 1.00 31.97 185 SER A C 1
ATOM 1423 O O . SER A 1 185 ? 3.890 -41.592 -37.646 1.00 31.97 185 SER A O 1
ATOM 1425 N N . PRO A 1 186 ? 3.555 -43.693 -36.934 1.00 33.75 186 PRO A N 1
ATOM 1426 C CA . PRO A 1 186 ? 4.548 -44.270 -37.832 1.00 33.75 186 PRO A CA 1
ATOM 1427 C C . PRO A 1 186 ? 3.930 -44.601 -39.203 1.00 33.75 186 PRO A C 1
ATOM 1429 O O . PRO A 1 186 ? 2.819 -45.124 -39.293 1.00 33.75 186 PRO A O 1
ATOM 1432 N N . SER A 1 187 ? 4.667 -44.301 -40.275 1.00 33.00 187 SER A N 1
ATOM 1433 C CA . SER A 1 187 ? 4.340 -44.670 -41.662 1.00 33.00 187 SER A CA 1
ATOM 1434 C C . SER A 1 187 ? 4.253 -46.195 -41.868 1.00 33.00 187 SER A C 1
ATOM 1436 O O . SER A 1 187 ? 4.971 -46.940 -41.197 1.00 33.00 187 SER A O 1
ATOM 1438 N N . PRO A 1 188 ? 3.442 -46.685 -42.830 1.00 36.59 188 PRO A N 1
ATOM 1439 C CA . PRO A 1 188 ? 3.227 -48.113 -43.041 1.00 36.59 188 PRO A CA 1
ATOM 1440 C C . PRO A 1 188 ? 4.313 -48.733 -43.936 1.00 36.59 188 PRO A C 1
ATOM 1442 O O . PRO A 1 188 ? 4.587 -48.248 -45.033 1.00 36.59 188 PRO A O 1
ATOM 1445 N N . GLY A 1 189 ? 4.906 -49.840 -43.483 1.00 35.69 189 GLY A N 1
ATOM 1446 C CA . GLY A 1 189 ? 5.644 -50.783 -44.333 1.00 35.69 189 GLY A CA 1
ATOM 1447 C C . GLY A 1 189 ? 4.701 -51.833 -44.951 1.00 35.69 189 GLY A C 1
ATOM 1448 O O . GLY A 1 189 ? 3.625 -52.076 -44.398 1.00 35.69 189 GLY A O 1
ATOM 1449 N N . PRO A 1 190 ? 5.057 -52.455 -46.090 1.00 36.94 190 PRO A N 1
ATOM 1450 C CA . PRO A 1 190 ? 4.160 -53.343 -46.825 1.00 36.94 190 PRO A CA 1
ATOM 1451 C C . PRO A 1 190 ? 4.132 -54.758 -46.217 1.00 36.94 190 PRO A C 1
ATOM 1453 O O . PRO A 1 190 ? 5.167 -55.291 -45.820 1.00 36.94 190 PRO A O 1
ATOM 1456 N N . GLY A 1 191 ? 2.947 -55.378 -46.159 1.00 33.31 191 GLY A N 1
ATOM 1457 C CA . GLY A 1 191 ? 2.776 -56.801 -45.812 1.00 33.31 191 GLY A CA 1
ATOM 1458 C C . GLY A 1 191 ? 2.989 -57.737 -47.015 1.00 33.31 191 GLY A C 1
ATOM 1459 O O . GLY A 1 191 ? 3.489 -57.301 -48.050 1.00 33.31 191 GLY A O 1
ATOM 1460 N N . PRO A 1 192 ? 2.468 -58.977 -46.982 1.00 46.88 192 PRO A N 1
ATOM 1461 C CA . PRO A 1 192 ? 2.587 -60.000 -45.939 1.00 46.88 192 PRO A CA 1
ATOM 1462 C C . PRO A 1 192 ? 3.182 -61.311 -46.517 1.00 46.88 192 PRO A C 1
ATOM 1464 O O . PRO A 1 192 ? 3.128 -61.531 -47.727 1.00 46.88 192 PRO A O 1
ATOM 1467 N N . ARG A 1 193 ? 3.676 -62.233 -45.676 1.00 32.16 193 ARG A N 1
ATOM 1468 C CA . ARG A 1 193 ? 3.802 -63.665 -46.031 1.00 32.16 193 ARG A CA 1
ATOM 1469 C C . ARG A 1 193 ? 3.540 -64.576 -44.828 1.00 32.16 193 ARG A C 1
ATOM 1471 O O . ARG A 1 193 ? 3.852 -64.230 -43.695 1.00 32.16 193 ARG A O 1
ATOM 1478 N N . GLU A 1 194 ? 2.896 -65.693 -45.146 1.00 31.66 194 GLU A N 1
ATOM 1479 C CA . GLU A 1 194 ? 2.141 -66.629 -44.308 1.00 31.66 194 GLU A CA 1
ATOM 1480 C C . GLU A 1 194 ? 2.973 -67.531 -43.369 1.00 31.66 194 GLU A C 1
ATOM 1482 O O . GLU A 1 194 ? 4.183 -67.684 -43.520 1.00 31.66 194 GLU A O 1
ATOM 1487 N N . ALA A 1 195 ? 2.252 -68.131 -42.409 1.00 32.91 195 ALA A N 1
ATOM 1488 C CA . ALA A 1 195 ? 2.658 -69.077 -41.355 1.00 32.91 195 ALA A CA 1
ATOM 1489 C C . ALA A 1 195 ? 3.024 -70.495 -41.897 1.00 32.91 195 ALA A C 1
ATOM 1491 O O . ALA A 1 195 ? 2.913 -70.686 -43.110 1.00 32.91 195 ALA A O 1
ATOM 1492 N N . PRO A 1 196 ? 3.419 -71.520 -41.082 1.00 42.16 196 PRO A N 1
ATOM 1493 C CA . PRO A 1 196 ? 2.565 -72.166 -40.053 1.00 42.16 196 PRO A CA 1
ATOM 1494 C C . PRO A 1 196 ? 3.377 -72.768 -38.842 1.00 42.16 196 PRO A C 1
ATOM 1496 O O . PRO A 1 196 ? 4.422 -72.206 -38.525 1.00 42.16 196 PRO A O 1
ATOM 1499 N N . PRO A 1 197 ? 2.923 -73.791 -38.066 1.00 50.84 197 PRO A N 1
ATOM 1500 C CA . PRO A 1 197 ? 2.523 -73.631 -36.656 1.00 50.84 197 PRO A CA 1
ATOM 1501 C C . PRO A 1 197 ? 3.281 -74.554 -35.659 1.00 50.84 197 PRO A C 1
ATOM 1503 O O . PRO A 1 197 ? 4.187 -75.277 -36.061 1.00 50.84 197 PRO A O 1
ATOM 1506 N N . THR A 1 198 ? 2.835 -74.561 -34.385 1.00 35.38 198 THR A N 1
ATOM 1507 C CA . THR A 1 198 ? 3.061 -75.493 -33.224 1.00 35.38 198 THR A CA 1
ATOM 1508 C C . THR A 1 198 ? 3.583 -74.716 -32.000 1.00 35.38 198 THR A C 1
ATOM 1510 O O . THR A 1 198 ? 4.383 -73.812 -32.172 1.00 35.38 198 THR A O 1
ATOM 1513 N N . GLY A 1 199 ? 3.205 -74.899 -30.730 1.00 33.75 199 GLY A N 1
ATOM 1514 C CA . GLY A 1 199 ? 2.340 -75.783 -29.931 1.00 33.75 199 GLY A CA 1
ATOM 1515 C C . GLY A 1 199 ? 2.347 -75.235 -28.468 1.00 33.75 199 GLY A C 1
ATOM 1516 O O . GLY A 1 199 ? 2.936 -74.177 -28.250 1.00 33.75 199 GLY A O 1
ATOM 1517 N N . PRO A 1 200 ? 1.690 -75.869 -27.472 1.00 40.62 200 PRO A N 1
ATOM 1518 C CA . PRO A 1 200 ? 1.115 -75.168 -26.308 1.00 40.62 200 PRO A CA 1
ATOM 1519 C C . PRO A 1 200 ? 1.849 -75.345 -24.957 1.00 40.62 200 PRO A C 1
ATOM 1521 O O . PRO A 1 200 ? 2.629 -76.276 -24.778 1.00 40.62 200 PRO A O 1
ATOM 1524 N N . GLY A 1 201 ? 1.479 -74.503 -23.979 1.00 30.03 201 GLY A N 1
ATOM 1525 C CA . GLY A 1 201 ? 1.803 -74.603 -22.540 1.00 30.03 201 GLY A CA 1
ATOM 1526 C C . GLY A 1 201 ? 2.507 -73.335 -22.035 1.00 30.03 201 GLY A C 1
ATOM 1527 O O . GLY A 1 201 ? 3.332 -72.785 -22.743 1.00 30.03 201 GLY A O 1
ATOM 1528 N N . SER A 1 202 ? 2.258 -72.760 -20.862 1.00 30.86 202 SER A N 1
ATOM 1529 C CA . SER A 1 202 ? 1.511 -73.166 -19.673 1.00 30.86 202 SER A CA 1
ATOM 1530 C C . SER A 1 202 ? 1.415 -71.948 -18.732 1.00 30.86 202 SER A C 1
ATOM 1532 O O . SER A 1 202 ? 2.365 -71.176 -18.653 1.00 30.86 202 SER A O 1
ATOM 1534 N N . THR A 1 203 ? 0.281 -71.817 -18.038 1.00 29.94 203 THR A N 1
ATOM 1535 C CA . THR A 1 203 ? 0.066 -71.284 -16.670 1.00 29.94 203 THR A CA 1
ATOM 1536 C C . THR A 1 203 ? 1.098 -70.352 -16.013 1.00 29.94 203 THR A C 1
ATOM 1538 O O . THR A 1 203 ? 2.240 -70.736 -15.776 1.00 29.94 203 THR A O 1
ATOM 1541 N N . GLY A 1 204 ? 0.603 -69.213 -15.520 1.00 32.44 204 GLY A N 1
ATOM 1542 C CA . GLY A 1 204 ? 1.248 -68.409 -14.482 1.00 32.44 204 GLY A CA 1
ATOM 1543 C C . GLY A 1 204 ? 0.307 -67.323 -13.962 1.00 32.44 204 GLY A C 1
ATOM 1544 O O . GLY A 1 204 ? 0.188 -66.267 -14.574 1.00 32.44 204 GLY A O 1
ATOM 1545 N N . GLU A 1 205 ? -0.390 -67.620 -12.864 1.00 29.88 205 GLU A N 1
ATOM 1546 C CA . GLU A 1 205 ? -1.146 -66.663 -12.051 1.00 29.88 205 GLU A CA 1
ATOM 1547 C C . GLU A 1 205 ? -0.219 -65.587 -11.462 1.00 29.88 205 GLU A C 1
ATOM 1549 O O . GLU A 1 205 ? 0.917 -65.870 -11.081 1.00 29.88 205 GLU A O 1
ATOM 1554 N N . GLY A 1 206 ? -0.719 -64.356 -11.347 1.00 31.64 206 GLY A N 1
ATOM 1555 C CA . GLY A 1 206 ? 0.001 -63.235 -10.749 1.00 31.64 206 GLY A CA 1
ATOM 1556 C C . GLY A 1 206 ? -0.959 -62.130 -10.328 1.00 31.64 206 GLY A C 1
ATOM 1557 O O . GLY A 1 206 ? -1.334 -61.277 -11.125 1.00 31.64 206 GLY A O 1
ATOM 1558 N N . ILE A 1 207 ? -1.374 -62.217 -9.070 1.00 29.39 207 ILE A N 1
ATOM 1559 C CA . ILE A 1 207 ? -2.252 -61.321 -8.314 1.00 29.39 207 ILE A CA 1
ATOM 1560 C C . ILE A 1 207 ? -1.641 -59.912 -8.229 1.00 29.39 207 ILE A C 1
ATOM 1562 O O . ILE A 1 207 ? -0.441 -59.770 -8.002 1.00 29.39 207 ILE A O 1
ATOM 1566 N N . GLY A 1 208 ? -2.470 -58.873 -8.356 1.00 30.72 208 GLY A N 1
ATOM 1567 C CA . GLY A 1 208 ? -2.065 -57.482 -8.157 1.00 30.72 208 GLY A CA 1
ATOM 1568 C C . GLY A 1 208 ? -3.270 -56.563 -7.996 1.00 30.72 208 GLY A C 1
ATOM 1569 O O . GLY A 1 208 ? -3.758 -55.989 -8.965 1.00 30.72 208 GLY A O 1
ATOM 1570 N N . GLU A 1 209 ? -3.763 -56.473 -6.764 1.00 27.88 209 GLU A N 1
ATOM 1571 C CA . GLU A 1 209 ? -4.810 -55.559 -6.315 1.00 27.88 209 GLU A CA 1
ATOM 1572 C C . GLU A 1 209 ? -4.370 -54.094 -6.479 1.00 27.88 209 GLU A C 1
ATOM 1574 O O . GLU A 1 209 ? -3.308 -53.692 -6.011 1.00 27.88 209 GLU A O 1
ATOM 1579 N N . GLY A 1 210 ? -5.212 -53.283 -7.122 1.00 29.30 210 GLY A N 1
ATOM 1580 C CA . GLY A 1 210 ? -5.087 -51.828 -7.187 1.00 29.30 210 GLY A CA 1
ATOM 1581 C C . GLY A 1 210 ? -6.421 -51.206 -6.806 1.00 29.30 210 GLY A C 1
ATOM 1582 O O . GLY A 1 210 ? -7.286 -51.000 -7.655 1.00 29.30 210 GLY A O 1
ATOM 1583 N N . SER A 1 211 ? -6.612 -50.979 -5.510 1.00 30.92 211 SER A N 1
ATOM 1584 C CA . SER A 1 211 ? -7.800 -50.366 -4.933 1.00 30.92 211 SER A CA 1
ATOM 1585 C C . SER A 1 211 ? -7.888 -48.884 -5.304 1.00 30.92 211 SER A C 1
ATOM 1587 O O . SER A 1 211 ? -7.049 -48.057 -4.955 1.00 30.92 211 SER A O 1
ATOM 1589 N N . SER A 1 212 ? -8.960 -48.549 -6.013 1.00 30.00 212 SER A N 1
ATOM 1590 C CA . SER A 1 212 ? -9.456 -47.196 -6.221 1.00 30.00 212 SER A CA 1
ATOM 1591 C C . SER A 1 212 ? -10.056 -46.661 -4.917 1.00 30.00 212 SER A C 1
ATOM 1593 O O . SER A 1 212 ? -11.127 -47.112 -4.506 1.00 30.00 212 SER A O 1
ATOM 1595 N N . SER A 1 213 ? -9.406 -45.695 -4.267 1.00 28.61 213 SER A N 1
ATOM 1596 C CA . SER A 1 213 ? -10.022 -44.918 -3.189 1.00 28.61 213 SER A CA 1
ATOM 1597 C C . SER A 1 213 ? -10.503 -43.572 -3.730 1.00 28.61 213 SER A C 1
ATOM 1599 O O . SER A 1 213 ? -9.756 -42.627 -3.969 1.00 28.61 213 SER A O 1
ATOM 1601 N N . SER A 1 214 ? -11.809 -43.522 -3.971 1.00 28.00 214 SER A N 1
ATOM 1602 C CA . SER A 1 214 ? -12.569 -42.319 -4.272 1.00 28.00 214 SER A CA 1
ATOM 1603 C C . SER A 1 214 ? -12.697 -41.474 -3.002 1.00 28.00 214 SER A C 1
ATOM 1605 O O . SER A 1 214 ? -13.332 -41.897 -2.037 1.00 28.00 214 SER A O 1
ATOM 1607 N N . SER A 1 215 ? -12.108 -40.279 -2.991 1.00 28.33 215 SER A N 1
ATOM 1608 C CA . SER A 1 215 ? -12.327 -39.305 -1.916 1.00 28.33 215 SER A CA 1
ATOM 1609 C C . SER A 1 215 ? -13.728 -38.689 -2.039 1.00 28.33 215 SER A C 1
ATOM 1611 O O . SER A 1 215 ? -14.112 -38.271 -3.136 1.00 28.33 215 SER A O 1
ATOM 1613 N N . PRO A 1 216 ? -14.519 -38.625 -0.953 1.00 31.41 216 PRO A N 1
ATOM 1614 C CA . PRO A 1 216 ? -15.899 -38.181 -1.019 1.00 31.41 216 PRO A CA 1
ATOM 1615 C C . PRO A 1 216 ? -15.989 -36.656 -1.105 1.00 31.41 216 PRO A C 1
ATOM 1617 O O . PRO A 1 216 ? -15.427 -35.909 -0.307 1.00 31.41 216 PRO A O 1
ATOM 1620 N N . SER A 1 217 ? -16.762 -36.224 -2.094 1.00 29.06 217 SER A N 1
ATOM 1621 C CA . SER A 1 217 ? -17.190 -34.855 -2.332 1.00 29.06 217 SER A CA 1
ATOM 1622 C C . SER A 1 217 ? -18.036 -34.344 -1.158 1.00 29.06 217 SER A C 1
ATOM 1624 O O . SER A 1 217 ? -19.192 -34.737 -0.998 1.00 29.06 217 SER A O 1
ATOM 1626 N N . LEU A 1 218 ? -17.486 -33.434 -0.352 1.00 31.16 218 LEU A N 1
ATOM 1627 C CA . LEU A 1 218 ? -18.239 -32.636 0.620 1.00 31.16 218 LEU A CA 1
ATOM 1628 C C . LEU A 1 218 ? -18.989 -31.513 -0.117 1.00 31.16 218 LEU A C 1
ATOM 1630 O O . LEU A 1 218 ? -18.582 -30.356 -0.130 1.00 31.16 218 LEU A O 1
ATOM 1634 N N . MET A 1 219 ? -20.112 -31.864 -0.749 1.00 36.69 219 MET A N 1
ATOM 1635 C CA . MET A 1 219 ? -21.171 -30.897 -1.049 1.00 36.69 219 MET A CA 1
ATOM 1636 C C . MET A 1 219 ? -22.088 -30.784 0.168 1.00 36.69 219 MET A C 1
ATOM 1638 O O . MET A 1 219 ? -22.769 -31.739 0.534 1.00 36.69 219 MET A O 1
ATOM 1642 N N . GLY A 1 220 ? -22.136 -29.594 0.770 1.00 29.11 220 GLY A N 1
ATOM 1643 C CA . GLY A 1 220 ? -22.954 -29.333 1.951 1.00 29.11 220 GLY A CA 1
ATOM 1644 C C . GLY A 1 220 ? -23.117 -27.852 2.286 1.00 29.11 220 GLY A C 1
ATOM 1645 O O . GLY A 1 220 ? -22.672 -27.416 3.332 1.00 29.11 220 GLY A O 1
ATOM 1646 N N . ARG A 1 221 ? -23.797 -27.111 1.402 1.00 36.56 221 ARG A N 1
ATOM 1647 C CA . ARG A 1 221 ? -24.661 -25.942 1.685 1.00 36.56 221 ARG A CA 1
ATOM 1648 C C . ARG A 1 221 ? -24.148 -24.850 2.649 1.00 36.56 221 ARG A C 1
ATOM 1650 O O . ARG A 1 221 ? -24.382 -24.904 3.849 1.00 36.56 221 ARG A O 1
ATOM 1657 N N . GLY A 1 222 ? -23.758 -23.723 2.058 1.00 29.88 222 GLY A N 1
ATOM 1658 C CA . GLY A 1 222 ? -24.092 -22.386 2.555 1.00 29.88 222 GLY A CA 1
ATOM 1659 C C . GLY A 1 222 ? -24.685 -21.587 1.397 1.00 29.88 222 GLY A C 1
ATOM 1660 O O . GLY A 1 222 ? -24.011 -21.372 0.396 1.00 29.88 222 GLY A O 1
ATOM 1661 N N . ARG A 1 223 ? -25.969 -21.218 1.478 1.00 36.41 223 ARG A N 1
ATOM 1662 C CA . ARG A 1 223 ? -26.591 -20.270 0.538 1.00 36.41 223 ARG A CA 1
ATOM 1663 C C . ARG A 1 223 ? -25.770 -18.981 0.553 1.00 36.41 223 ARG A C 1
ATOM 1665 O O . ARG A 1 223 ? -25.398 -18.550 1.639 1.00 36.41 223 ARG A O 1
ATOM 1672 N N . GLY A 1 224 ? -25.532 -18.387 -0.616 1.00 39.38 224 GLY A N 1
ATOM 1673 C CA . GLY A 1 224 ? -24.835 -17.110 -0.754 1.00 39.38 224 GLY A CA 1
ATOM 1674 C C . GLY A 1 224 ? -25.428 -16.052 0.174 1.00 39.38 224 GLY A C 1
ATOM 1675 O O . GLY A 1 224 ? -26.485 -15.487 -0.101 1.00 39.38 224 GLY A O 1
ATOM 1676 N N . LEU A 1 225 ? -24.751 -15.821 1.296 1.00 45.16 225 LEU A N 1
ATOM 1677 C CA . LEU A 1 225 ? -24.787 -14.545 1.985 1.00 45.16 225 LEU A CA 1
ATOM 1678 C C . LEU A 1 225 ? -24.100 -13.597 1.014 1.00 45.16 225 LEU A C 1
ATOM 1680 O O . LEU A 1 225 ? -22.955 -13.866 0.658 1.00 45.16 225 LEU A O 1
ATOM 1684 N N . GLY A 1 226 ? -24.797 -12.564 0.538 1.00 52.41 226 GLY A N 1
ATOM 1685 C CA . GLY A 1 226 ? -24.146 -11.506 -0.229 1.00 52.41 226 GLY A CA 1
ATOM 1686 C C . GLY A 1 226 ? -22.914 -11.077 0.556 1.00 52.41 226 GLY A C 1
ATOM 1687 O O . GLY A 1 226 ? -23.039 -10.627 1.696 1.00 52.41 226 GLY A O 1
ATOM 1688 N N . SER A 1 227 ? -21.734 -11.365 0.025 1.00 73.50 227 SER A N 1
ATOM 1689 C CA . SER A 1 227 ? -20.499 -11.073 0.721 1.00 73.50 227 SER A CA 1
ATOM 1690 C C . SER A 1 227 ? -20.329 -9.567 0.640 1.00 73.50 227 SER A C 1
ATOM 1692 O O . SER A 1 227 ? -20.291 -8.979 -0.433 1.00 73.50 227 SER A O 1
ATOM 1694 N N . SER A 1 228 ? -20.397 -8.895 1.781 1.00 90.88 228 SER A N 1
ATOM 1695 C CA . SER A 1 228 ? -20.112 -7.469 1.837 1.00 90.88 228 SER A CA 1
ATOM 1696 C C . SER A 1 228 ? -18.606 -7.292 1.977 1.00 90.88 228 SER A C 1
ATOM 1698 O O . SER A 1 228 ? -17.924 -8.140 2.556 1.00 90.88 228 SER A O 1
ATOM 1700 N N . ARG A 1 229 ? -18.072 -6.179 1.483 1.00 95.25 229 ARG A N 1
ATOM 1701 C CA . ARG A 1 229 ? -16.693 -5.770 1.756 1.00 95.25 229 ARG A CA 1
ATOM 1702 C C . ARG A 1 229 ? -16.687 -4.462 2.516 1.00 95.25 229 ARG A C 1
ATOM 1704 O O . ARG A 1 229 ? -17.408 -3.527 2.171 1.00 95.25 229 ARG A O 1
ATOM 1711 N N . LEU A 1 230 ? -15.830 -4.381 3.524 1.00 97.50 230 LEU A N 1
ATOM 1712 C CA . LEU A 1 230 ? -15.461 -3.112 4.131 1.00 97.50 230 LEU A CA 1
ATOM 1713 C C . LEU A 1 230 ? -14.355 -2.479 3.293 1.00 97.50 230 LEU A C 1
ATOM 1715 O O . LEU A 1 230 ? -13.300 -3.083 3.117 1.00 97.50 230 LEU A O 1
ATOM 1719 N N . ARG A 1 231 ? -14.587 -1.256 2.826 1.00 98.19 231 ARG A N 1
ATOM 1720 C CA . ARG A 1 231 ? -13.637 -0.437 2.078 1.00 98.19 231 ARG A CA 1
ATOM 1721 C C . ARG A 1 231 ? -13.091 0.677 2.966 1.00 98.19 231 ARG A C 1
ATOM 1723 O O . ARG A 1 231 ? -13.850 1.478 3.511 1.00 98.19 231 ARG A O 1
ATOM 1730 N N . LEU A 1 232 ? -11.769 0.737 3.068 1.00 98.38 232 LEU A N 1
ATOM 1731 C CA . LEU A 1 232 ? -11.005 1.722 3.828 1.00 98.38 232 LEU A CA 1
ATOM 1732 C C . LEU A 1 232 ? -10.206 2.583 2.851 1.00 98.38 232 LEU A C 1
ATOM 1734 O O . LEU A 1 232 ? -9.334 2.079 2.142 1.00 98.38 232 LEU A O 1
ATOM 1738 N N . ASP A 1 233 ? -10.511 3.872 2.794 1.00 97.75 233 ASP A N 1
ATOM 1739 C CA . ASP A 1 233 ? -9.914 4.806 1.846 1.00 97.75 233 ASP A CA 1
ATOM 1740 C C . ASP A 1 233 ? -9.012 5.804 2.575 1.00 97.75 233 ASP A C 1
ATOM 1742 O O . ASP A 1 233 ? -9.463 6.550 3.452 1.00 97.75 233 ASP A O 1
ATOM 1746 N N . PHE A 1 234 ? -7.731 5.816 2.213 1.00 97.44 234 PHE A N 1
ATOM 1747 C CA . PHE A 1 234 ? -6.710 6.593 2.897 1.00 97.44 234 PHE A CA 1
ATOM 1748 C C . PHE A 1 234 ? -6.017 7.585 1.986 1.00 97.44 234 PHE A C 1
ATOM 1750 O O . PHE A 1 234 ? -5.592 7.261 0.876 1.00 97.44 234 PHE A O 1
ATOM 1757 N N . TRP A 1 235 ? -5.767 8.765 2.540 1.00 96.50 235 TRP A N 1
ATOM 1758 C CA . TRP A 1 235 ? -4.778 9.686 2.018 1.00 96.50 235 TRP A CA 1
ATOM 1759 C C . TRP A 1 235 ? -3.360 9.222 2.350 1.00 96.50 235 TRP A C 1
ATOM 1761 O O . TRP A 1 235 ? -3.057 8.785 3.463 1.00 96.50 235 TRP A O 1
ATOM 1771 N N . VAL A 1 236 ? -2.467 9.378 1.378 1.00 95.00 236 VAL A N 1
ATOM 1772 C CA . VAL A 1 236 ? -1.029 9.148 1.501 1.00 95.00 236 VAL A CA 1
ATOM 1773 C C . VAL A 1 236 ? -0.319 10.483 1.311 1.00 95.00 236 VAL A C 1
ATOM 1775 O O . VAL A 1 236 ? -0.389 11.108 0.249 1.00 95.00 236 VAL A O 1
ATOM 1778 N N . THR A 1 237 ? 0.360 10.945 2.358 1.00 92.56 237 THR A N 1
ATOM 1779 C CA . THR A 1 237 ? 1.077 12.223 2.353 1.00 92.56 237 THR A CA 1
ATOM 1780 C C . THR A 1 237 ? 2.572 12.015 2.572 1.00 92.56 237 THR A C 1
ATOM 1782 O O . THR A 1 237 ? 3.046 10.915 2.846 1.00 92.56 237 THR A O 1
ATOM 1785 N N . GLN A 1 238 ? 3.342 13.099 2.463 1.00 86.75 238 GLN A N 1
ATOM 1786 C CA . GLN A 1 238 ? 4.771 13.081 2.790 1.00 86.75 238 GLN A CA 1
ATOM 1787 C C . GLN A 1 238 ? 5.032 12.934 4.297 1.00 86.75 238 GLN A C 1
ATOM 1789 O O . GLN A 1 238 ? 6.123 12.533 4.690 1.00 86.75 238 GLN A O 1
ATOM 1794 N N . THR A 1 239 ? 4.049 13.276 5.136 1.00 85.75 239 THR A N 1
ATOM 1795 C CA . THR A 1 239 ? 4.155 13.244 6.601 1.00 85.75 239 THR A CA 1
ATOM 1796 C C . THR A 1 239 ? 3.621 11.944 7.200 1.00 85.75 239 THR A C 1
ATOM 1798 O O . THR A 1 239 ? 3.940 11.620 8.345 1.00 85.75 239 THR A O 1
ATOM 1801 N N . GLY A 1 240 ? 2.855 11.169 6.427 1.00 89.38 240 GLY A N 1
ATOM 1802 C CA . GLY A 1 240 ? 2.401 9.842 6.812 1.00 89.38 240 GLY A CA 1
ATOM 1803 C C . GLY A 1 240 ? 1.112 9.410 6.119 1.00 89.38 240 GLY A C 1
ATOM 1804 O O . GLY A 1 240 ? 0.657 9.987 5.136 1.00 89.38 240 GLY A O 1
ATOM 1805 N N . THR A 1 241 ? 0.542 8.338 6.651 1.00 94.50 241 THR A N 1
ATOM 1806 C CA . THR A 1 241 ? -0.769 7.795 6.293 1.00 94.50 241 THR A CA 1
ATOM 1807 C C . THR A 1 241 ? -1.293 6.970 7.475 1.00 94.50 241 THR A C 1
ATOM 1809 O O . THR A 1 241 ? -0.519 6.625 8.386 1.00 94.50 241 THR A O 1
ATOM 1812 N N . ALA A 1 242 ? -2.587 6.662 7.480 1.00 94.94 242 ALA A N 1
ATOM 1813 C CA . ALA A 1 242 ? -3.184 5.686 8.388 1.00 94.94 242 ALA A CA 1
ATOM 1814 C C . ALA A 1 242 ? -2.868 4.255 7.920 1.00 94.94 242 ALA A C 1
ATOM 1816 O O . ALA A 1 242 ? -2.618 4.020 6.735 1.00 94.94 242 ALA A O 1
ATOM 1817 N N . ARG A 1 243 ? -2.857 3.290 8.844 1.00 95.62 243 ARG A N 1
ATOM 1818 C CA . ARG A 1 243 ? -2.741 1.866 8.499 1.00 95.62 243 ARG A CA 1
ATOM 1819 C C . ARG A 1 243 ? -4.121 1.224 8.537 1.00 95.62 243 ARG A C 1
ATOM 1821 O O . ARG A 1 243 ? -4.920 1.516 9.418 1.00 95.62 243 ARG A O 1
ATOM 1828 N N . ALA A 1 244 ? -4.379 0.318 7.601 1.00 97.19 244 ALA A N 1
ATOM 1829 C CA . ALA A 1 244 ? -5.639 -0.414 7.553 1.00 97.19 244 ALA A CA 1
ATOM 1830 C C . ALA A 1 244 ? -5.901 -1.192 8.853 1.00 97.19 244 ALA A C 1
ATOM 1832 O O . ALA A 1 244 ? -6.990 -1.092 9.398 1.00 97.19 244 ALA A O 1
ATOM 1833 N N . GLU A 1 245 ? -4.887 -1.873 9.392 1.00 95.56 245 GLU A N 1
ATOM 1834 C CA . GLU A 1 245 ? -4.970 -2.608 10.665 1.00 95.56 245 GLU A CA 1
ATOM 1835 C C . GLU A 1 245 ? -5.346 -1.708 11.853 1.00 95.56 245 GLU A C 1
ATOM 1837 O O . GLU A 1 245 ? -6.179 -2.091 12.666 1.00 95.56 245 GLU A O 1
ATOM 1842 N N . GLU A 1 246 ? -4.808 -0.481 11.920 1.00 96.19 246 GLU A N 1
ATOM 1843 C CA . GLU A 1 246 ? -5.177 0.498 12.957 1.00 96.19 246 GLU A CA 1
ATOM 1844 C C . GLU A 1 246 ? -6.673 0.833 12.879 1.00 96.19 246 GLU A C 1
ATOM 1846 O O . GLU A 1 246 ? -7.350 0.939 13.899 1.00 96.19 246 GLU A O 1
ATOM 1851 N N . LEU A 1 247 ? -7.204 0.975 11.662 1.00 97.25 247 LEU A N 1
ATOM 1852 C CA . LEU A 1 247 ? -8.615 1.279 11.463 1.00 97.25 247 LEU A CA 1
ATOM 1853 C C . LEU A 1 247 ? -9.516 0.061 11.709 1.00 97.25 247 LEU A C 1
ATOM 1855 O O . LEU A 1 247 ? -10.603 0.221 12.254 1.00 97.25 247 LEU A O 1
ATOM 1859 N N . LEU A 1 248 ? -9.061 -1.150 11.379 1.00 97.56 248 LEU A N 1
ATOM 1860 C CA . LEU A 1 248 ? -9.763 -2.383 11.743 1.00 97.56 248 LEU A CA 1
ATOM 1861 C C . LEU A 1 248 ? -9.849 -2.540 13.265 1.00 97.56 248 LEU A C 1
ATOM 1863 O O . LEU A 1 248 ? -10.924 -2.854 13.768 1.00 97.56 248 LEU A O 1
ATOM 1867 N N . ALA A 1 249 ? -8.776 -2.246 14.003 1.00 96.44 249 ALA A N 1
ATOM 1868 C CA . ALA A 1 249 ? -8.791 -2.254 15.466 1.00 96.44 249 ALA A CA 1
ATOM 1869 C C . ALA A 1 249 ? -9.794 -1.249 16.046 1.00 96.44 249 ALA A C 1
ATOM 1871 O O . ALA A 1 249 ? -10.590 -1.606 16.912 1.00 96.44 249 ALA A O 1
ATOM 1872 N N . LEU A 1 250 ? -9.829 -0.021 15.521 1.00 97.06 250 LEU A N 1
ATOM 1873 C CA . LEU A 1 250 ? -10.790 1.002 15.955 1.00 97.06 250 LEU A CA 1
ATOM 1874 C C . LEU A 1 250 ? -12.251 0.641 15.647 1.00 97.06 250 LEU A C 1
ATOM 1876 O O . LEU A 1 250 ? -13.152 1.085 16.353 1.00 97.06 250 LEU A O 1
ATOM 1880 N N . LEU A 1 251 ? -12.488 -0.161 14.608 1.00 97.12 251 LEU A N 1
ATOM 1881 C CA . LEU A 1 251 ? -13.811 -0.683 14.256 1.00 97.12 251 LEU A CA 1
ATOM 1882 C C . LEU A 1 251 ? -14.150 -2.001 14.981 1.00 97.12 251 LEU A C 1
ATOM 1884 O O . LEU A 1 251 ? -15.237 -2.540 14.777 1.00 97.12 251 LEU A O 1
ATOM 1888 N N . GLY A 1 252 ? -13.238 -2.530 15.806 1.00 96.12 252 GLY A N 1
ATOM 1889 C CA . GLY A 1 252 ? -13.408 -3.804 16.508 1.00 96.12 252 GLY A CA 1
ATOM 1890 C C . GLY A 1 252 ? -13.420 -5.016 15.572 1.00 96.12 252 GLY A C 1
ATOM 1891 O O . GLY A 1 252 ? -14.214 -5.928 15.778 1.00 96.12 252 GLY A O 1
ATOM 1892 N N . LEU A 1 253 ? -12.606 -4.995 14.512 1.00 96.50 253 LEU A N 1
ATOM 1893 C CA . LEU A 1 253 ? -12.587 -5.976 13.416 1.00 96.50 253 LEU A CA 1
ATOM 1894 C C . LEU A 1 253 ? -11.254 -6.732 13.283 1.00 96.50 253 LEU A C 1
ATOM 1896 O O . LEU A 1 253 ? -10.982 -7.303 12.226 1.00 96.50 253 LEU A O 1
ATOM 1900 N N . THR A 1 254 ? -10.395 -6.717 14.304 1.00 94.06 254 THR A N 1
ATOM 1901 C CA . THR A 1 254 ? -9.123 -7.468 14.280 1.00 94.06 254 THR A CA 1
ATOM 1902 C C . THR A 1 254 ? -9.354 -8.971 14.163 1.00 94.06 254 THR A C 1
ATOM 1904 O O . THR A 1 254 ? -8.655 -9.631 13.399 1.00 94.06 254 THR A O 1
ATOM 1907 N N . ASP A 1 255 ? -10.426 -9.463 14.788 1.00 94.50 255 ASP A N 1
ATOM 1908 C CA . ASP A 1 255 ? -10.859 -10.862 14.763 1.00 94.50 255 ASP A CA 1
ATOM 1909 C C . ASP A 1 255 ? -11.095 -11.406 13.345 1.00 94.50 255 ASP A C 1
ATOM 1911 O O . ASP A 1 255 ? -10.988 -12.609 13.112 1.00 94.50 255 ASP A O 1
ATOM 1915 N N . LEU A 1 256 ? -11.385 -10.535 12.370 1.00 94.56 256 LEU A N 1
ATOM 1916 C CA . LEU A 1 256 ? -11.522 -10.954 10.976 1.00 94.56 256 LEU A CA 1
ATOM 1917 C C . LEU A 1 256 ? -10.200 -11.489 10.423 1.00 94.56 256 LEU A C 1
ATOM 1919 O O . LEU A 1 256 ? -10.202 -12.502 9.725 1.00 94.56 256 LEU A O 1
ATOM 1923 N N . LEU A 1 257 ? -9.083 -10.820 10.720 1.00 92.69 257 LEU A N 1
ATOM 1924 C CA . LEU A 1 257 ? -7.765 -11.242 10.245 1.00 92.69 257 LEU A CA 1
ATOM 1925 C C . LEU A 1 257 ? -7.329 -12.536 10.940 1.00 92.69 257 LEU A C 1
ATOM 1927 O O . LEU A 1 257 ? -6.815 -13.433 10.270 1.00 92.69 257 LEU A O 1
ATOM 1931 N N . ASP A 1 258 ? -7.629 -12.669 12.234 1.00 91.69 258 ASP A N 1
ATOM 1932 C CA . ASP A 1 258 ? -7.362 -13.880 13.021 1.00 91.69 258 ASP A CA 1
ATOM 1933 C C . ASP A 1 258 ? -8.164 -15.082 12.498 1.00 91.69 258 ASP A C 1
ATOM 1935 O O . ASP A 1 258 ? -7.656 -16.199 12.407 1.00 91.69 258 ASP A O 1
ATOM 1939 N N . ALA A 1 259 ? -9.400 -14.844 12.048 1.00 92.75 259 ALA A N 1
ATOM 1940 C CA . ALA A 1 259 ? -10.237 -15.833 11.369 1.00 92.75 259 ALA A CA 1
ATOM 1941 C C . ALA A 1 259 ? -9.799 -16.129 9.916 1.00 92.75 259 ALA A C 1
ATOM 1943 O O . ALA A 1 259 ? -10.448 -16.912 9.217 1.00 92.75 259 ALA A O 1
ATOM 1944 N N . GLY A 1 260 ? -8.710 -15.516 9.444 1.00 92.62 260 GLY A N 1
ATOM 1945 C CA . GLY A 1 260 ? -8.124 -15.751 8.126 1.00 92.62 260 GLY A CA 1
ATOM 1946 C C . GLY A 1 260 ? -8.666 -14.861 7.006 1.00 92.62 260 GLY A C 1
ATOM 1947 O O . GLY A 1 260 ? -8.353 -15.114 5.838 1.00 92.62 260 GLY A O 1
ATOM 1948 N N . ALA A 1 261 ? -9.452 -13.822 7.313 1.00 94.69 261 ALA A N 1
ATOM 1949 C CA . ALA A 1 261 ? -9.827 -12.830 6.311 1.00 94.69 261 ALA A CA 1
ATOM 1950 C C . ALA A 1 261 ? -8.570 -12.136 5.776 1.00 94.69 261 ALA A C 1
ATOM 1952 O O . ALA A 1 261 ? -7.662 -11.756 6.515 1.00 94.69 261 ALA A O 1
ATOM 1953 N N . VAL A 1 262 ? -8.517 -11.967 4.458 1.00 95.69 262 VAL A N 1
ATOM 1954 C CA . VAL A 1 262 ? -7.360 -11.370 3.798 1.00 95.69 262 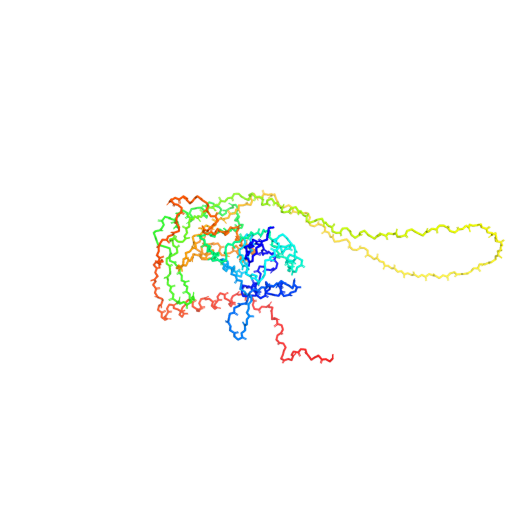VAL A CA 1
ATOM 1955 C C . VAL A 1 262 ? -7.658 -9.914 3.490 1.00 95.69 262 VAL A C 1
ATOM 1957 O O . VAL A 1 262 ? -8.614 -9.597 2.783 1.00 95.69 262 VAL A O 1
ATOM 1960 N N . LEU A 1 263 ? -6.803 -9.037 4.006 1.00 97.31 263 LEU A N 1
ATOM 1961 C CA . LEU A 1 263 ? -6.799 -7.632 3.645 1.00 97.31 263 LEU A CA 1
ATOM 1962 C C . LEU A 1 263 ? -6.172 -7.453 2.257 1.00 97.31 263 LEU A C 1
ATOM 1964 O O . LEU A 1 263 ? -5.069 -7.941 1.983 1.00 97.31 263 LEU A O 1
ATOM 1968 N N . GLU A 1 264 ? -6.854 -6.711 1.393 1.00 98.00 264 GLU A N 1
ATOM 1969 C CA . GLU A 1 264 ? -6.402 -6.437 0.034 1.00 98.00 264 GLU A CA 1
ATOM 1970 C C . GLU A 1 264 ? -6.236 -4.940 -0.188 1.00 98.00 264 GLU A C 1
ATOM 1972 O O . GLU A 1 264 ? -7.169 -4.182 0.042 1.00 98.00 264 GLU A O 1
ATOM 1977 N N . ARG A 1 265 ? -5.083 -4.494 -0.685 1.00 98.31 265 ARG A N 1
ATOM 1978 C CA . ARG A 1 265 ? -4.926 -3.146 -1.231 1.00 98.31 265 ARG A CA 1
ATOM 1979 C C . ARG A 1 265 ? -5.334 -3.156 -2.700 1.00 98.31 265 ARG A C 1
ATOM 1981 O O . ARG A 1 265 ? -4.609 -3.674 -3.554 1.00 98.31 265 ARG A O 1
ATOM 1988 N N . THR A 1 266 ? -6.513 -2.613 -2.979 1.00 97.38 266 THR A N 1
ATOM 1989 C CA . THR A 1 266 ? -7.150 -2.681 -4.300 1.00 97.38 266 THR A CA 1
ATOM 1990 C C . THR A 1 266 ? -6.756 -1.526 -5.209 1.00 97.38 266 THR A C 1
ATOM 1992 O O . THR A 1 266 ? -6.714 -1.700 -6.422 1.00 97.38 266 THR A O 1
ATOM 1995 N N . VAL A 1 267 ? -6.424 -0.363 -4.637 1.00 95.81 267 VAL A N 1
ATOM 1996 C CA . VAL A 1 267 ? -6.061 0.839 -5.401 1.00 95.81 267 VAL A CA 1
ATOM 1997 C C . VAL A 1 267 ? -4.842 1.518 -4.793 1.00 95.81 267 VAL A C 1
ATOM 1999 O O . VAL A 1 267 ? -4.804 1.778 -3.587 1.00 95.81 267 VAL A O 1
ATOM 2002 N N . ILE A 1 268 ? -3.892 1.885 -5.655 1.00 96.75 268 ILE A N 1
ATOM 2003 C CA . ILE A 1 268 ? -2.893 2.923 -5.390 1.00 96.75 268 ILE A CA 1
ATOM 2004 C C . ILE A 1 268 ? -3.013 3.988 -6.469 1.00 96.75 268 ILE A C 1
ATOM 2006 O O . ILE A 1 268 ? -2.830 3.725 -7.659 1.00 96.75 268 ILE A O 1
ATOM 2010 N N . GLU A 1 269 ? -3.260 5.215 -6.045 1.00 95.38 269 GLU A N 1
ATOM 2011 C CA . GLU A 1 269 ? -3.329 6.352 -6.950 1.00 95.38 269 GLU A CA 1
ATOM 2012 C C . GLU A 1 269 ? -2.036 7.159 -6.882 1.00 95.38 269 GLU A C 1
ATOM 2014 O O . GLU A 1 269 ? -1.576 7.527 -5.793 1.00 95.38 269 GLU A O 1
ATOM 2019 N N . ILE A 1 270 ? -1.451 7.451 -8.044 1.00 95.25 270 ILE A N 1
ATOM 2020 C CA . ILE A 1 270 ? -0.222 8.235 -8.153 1.00 95.25 270 ILE A CA 1
ATOM 2021 C C . ILE A 1 270 ? -0.559 9.667 -8.562 1.00 95.25 270 ILE A C 1
ATOM 2023 O O . ILE A 1 270 ? -1.376 9.894 -9.450 1.00 95.25 270 ILE A O 1
ATOM 2027 N N . ARG A 1 271 ? 0.093 10.648 -7.926 1.00 91.31 271 ARG A N 1
ATOM 2028 C CA . ARG A 1 271 ? -0.169 12.083 -8.146 1.00 91.31 271 ARG A CA 1
ATOM 2029 C C . ARG A 1 271 ? -0.126 12.520 -9.610 1.00 91.31 271 ARG A C 1
ATOM 2031 O O . ARG A 1 271 ? -0.921 13.367 -9.990 1.00 91.31 271 ARG A O 1
ATOM 2038 N N . ASP A 1 272 ? 0.799 11.983 -10.396 1.00 90.06 272 ASP A N 1
ATOM 2039 C CA . ASP A 1 272 ? 1.007 12.368 -11.797 1.00 90.06 272 ASP A CA 1
ATOM 2040 C C . ASP A 1 272 ? 0.137 11.584 -12.796 1.00 90.06 272 ASP A C 1
ATOM 2042 O O . ASP A 1 272 ? 0.166 11.887 -13.985 1.00 90.06 272 ASP A O 1
ATOM 2046 N N . GLU A 1 273 ? -0.667 10.619 -12.337 1.00 88.75 273 GLU A N 1
ATOM 2047 C CA . GLU A 1 273 ? -1.656 9.924 -13.178 1.00 88.75 273 GLU A CA 1
ATOM 2048 C C . GLU A 1 273 ? -3.004 10.653 -13.221 1.00 88.75 273 GLU A C 1
ATOM 2050 O O . GLU A 1 273 ? -3.844 10.361 -14.071 1.00 88.75 273 GLU A O 1
ATOM 2055 N N . ILE A 1 274 ? -3.212 11.635 -12.340 1.00 85.00 274 ILE A N 1
ATOM 2056 C CA . ILE A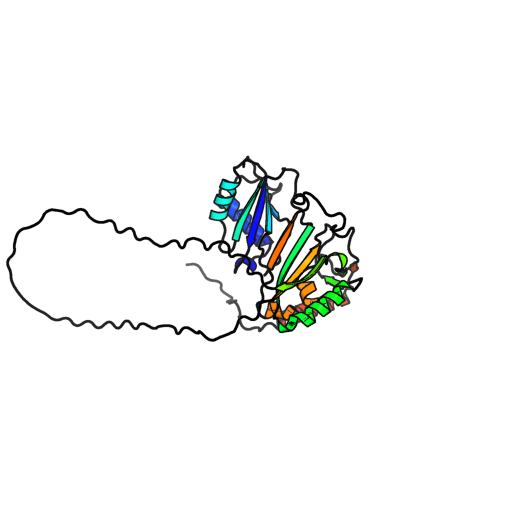 1 274 ? -4.437 12.430 -12.316 1.00 85.00 274 ILE A CA 1
ATOM 2057 C C . ILE A 1 274 ? -4.333 13.562 -13.324 1.00 85.00 274 ILE A C 1
ATOM 2059 O O . ILE A 1 274 ? -3.588 14.521 -13.143 1.00 85.00 274 ILE A O 1
ATOM 2063 N N . THR A 1 275 ? -5.136 13.468 -14.378 1.00 76.06 275 THR A N 1
ATOM 2064 C CA . THR A 1 275 ? -5.177 14.483 -15.437 1.00 76.06 275 THR A CA 1
ATOM 2065 C C . THR A 1 275 ? -6.071 15.678 -15.080 1.00 76.06 275 THR A C 1
ATOM 2067 O O . THR A 1 275 ? -5.840 16.778 -15.571 1.00 76.06 275 THR A O 1
ATOM 2070 N N . ALA A 1 276 ? -7.066 15.487 -14.207 1.00 75.31 276 ALA A N 1
ATOM 2071 C CA . ALA A 1 276 ? -8.000 16.530 -13.778 1.00 75.31 276 ALA A CA 1
ATOM 2072 C C . ALA A 1 276 ? -8.335 16.368 -12.282 1.00 75.31 276 ALA A C 1
ATOM 2074 O O . ALA A 1 276 ? -9.289 15.667 -11.946 1.00 75.31 276 ALA A O 1
ATOM 2075 N N . PRO A 1 277 ? -7.528 16.942 -11.372 1.00 72.88 277 PRO A N 1
ATOM 2076 C CA . PRO A 1 277 ? -7.790 16.837 -9.944 1.00 72.88 277 PRO A CA 1
ATOM 2077 C C . PRO A 1 277 ? -9.019 17.668 -9.566 1.00 72.88 277 PRO A C 1
ATOM 2079 O O . PRO A 1 277 ? -9.106 18.847 -9.909 1.00 72.88 277 PRO A O 1
ATOM 2082 N N . ASP A 1 278 ? -9.947 17.058 -8.832 1.00 78.25 278 ASP A N 1
ATOM 2083 C CA . ASP A 1 278 ? -11.015 17.786 -8.151 1.00 78.25 278 ASP A CA 1
ATOM 2084 C C . ASP A 1 278 ? -10.389 18.653 -7.037 1.00 78.25 278 ASP A C 1
ATOM 2086 O O . ASP A 1 278 ? -9.689 18.111 -6.174 1.00 78.25 278 ASP A O 1
ATOM 2090 N N . PRO A 1 279 ? -10.605 19.984 -7.023 1.00 72.38 279 PRO A N 1
ATOM 2091 C CA . PRO A 1 279 ? -10.102 20.866 -5.970 1.00 72.38 279 PRO A CA 1
ATOM 2092 C C . PRO A 1 279 ? -10.584 20.502 -4.559 1.00 72.38 279 PRO A C 1
ATOM 2094 O O . PRO A 1 279 ? -9.960 20.919 -3.586 1.00 72.38 279 PRO A O 1
ATOM 2097 N N . ALA A 1 280 ? -11.684 19.757 -4.429 1.00 73.75 280 ALA A N 1
ATOM 2098 C CA . ALA A 1 280 ? -12.178 19.262 -3.146 1.00 73.75 280 ALA A CA 1
ATOM 2099 C C . ALA A 1 280 ? -11.531 17.928 -2.719 1.00 73.75 280 ALA A C 1
ATOM 2101 O O . ALA A 1 280 ? -11.594 17.560 -1.547 1.00 73.75 280 ALA A O 1
ATOM 2102 N N . ASP A 1 281 ? -10.879 17.210 -3.637 1.00 81.94 281 ASP A N 1
ATOM 2103 C CA . ASP A 1 281 ? -10.248 15.909 -3.400 1.00 81.94 281 ASP A CA 1
ATOM 2104 C C . ASP A 1 281 ? -8.739 16.083 -3.199 1.00 81.94 281 ASP A C 1
ATOM 2106 O O . ASP A 1 281 ? -7.938 15.573 -3.975 1.00 81.94 281 ASP A O 1
ATOM 2110 N N . ILE A 1 282 ? -8.317 16.842 -2.188 1.00 81.31 282 ILE A N 1
ATOM 2111 C CA . ILE A 1 282 ? -6.893 17.107 -1.924 1.00 81.31 282 ILE A CA 1
ATOM 2112 C C . ILE A 1 282 ? -6.466 16.375 -0.639 1.00 81.31 282 ILE A C 1
ATOM 2114 O O . ILE A 1 282 ? -7.166 16.469 0.371 1.00 81.31 282 ILE A O 1
ATOM 2118 N N . PRO A 1 283 ? -5.326 15.647 -0.641 1.00 84.38 283 PRO A N 1
ATOM 2119 C CA . PRO A 1 283 ? -4.766 15.078 0.581 1.00 84.38 283 PRO A CA 1
ATOM 2120 C C . PRO A 1 283 ? -4.539 16.167 1.638 1.00 84.38 283 PRO A C 1
ATOM 2122 O O . PRO A 1 283 ? -4.209 17.292 1.271 1.00 84.38 283 PRO A O 1
ATOM 2125 N N . PRO A 1 284 ? -4.642 15.855 2.938 1.00 85.50 284 PRO A N 1
ATOM 2126 C CA . PRO A 1 284 ? -4.458 16.854 3.981 1.00 85.50 284 PRO A CA 1
ATOM 2127 C C . PRO A 1 284 ? -3.047 17.456 3.926 1.00 85.50 284 PRO A C 1
ATOM 2129 O O . PRO A 1 284 ? -2.055 16.746 3.712 1.00 85.50 284 PRO A O 1
ATOM 2132 N N . ASP A 1 285 ? -2.970 18.761 4.172 1.00 73.75 285 ASP A N 1
ATOM 2133 C CA . ASP A 1 285 ? -1.713 19.495 4.269 1.00 73.75 285 ASP A CA 1
ATOM 2134 C C . ASP A 1 285 ? -1.107 19.395 5.677 1.00 73.75 285 ASP A C 1
ATOM 2136 O O . ASP A 1 285 ? -1.804 19.402 6.691 1.00 73.75 285 ASP A O 1
ATOM 2140 N N . GLY A 1 286 ? 0.227 19.347 5.737 1.00 73.75 286 GLY A N 1
ATOM 2141 C CA . GLY A 1 286 ? 0.987 19.392 6.987 1.00 73.75 286 GLY A CA 1
ATOM 2142 C C . GLY A 1 286 ? 1.157 18.047 7.716 1.00 73.75 286 GLY A C 1
ATOM 2143 O O . GLY A 1 286 ? 0.694 16.990 7.271 1.00 73.75 286 GLY A O 1
ATOM 2144 N N . PRO A 1 287 ? 1.935 18.032 8.811 1.00 77.94 287 PRO A N 1
ATOM 2145 C CA . PRO A 1 287 ? 2.033 16.869 9.680 1.00 77.94 287 PRO A CA 1
ATOM 2146 C C . PRO A 1 287 ? 0.752 16.729 10.501 1.00 77.94 287 PRO A C 1
ATOM 2148 O O . PRO A 1 287 ? 0.251 17.712 11.041 1.00 77.94 287 PRO A O 1
ATOM 2151 N N . ALA A 1 288 ? 0.236 15.507 10.622 1.00 87.31 288 ALA A N 1
ATOM 2152 C CA . ALA A 1 288 ? -0.849 15.256 11.555 1.00 87.31 288 ALA A CA 1
ATOM 2153 C C . ALA A 1 288 ? -0.389 15.480 13.002 1.00 87.31 288 ALA A C 1
ATOM 2155 O O . ALA A 1 288 ? 0.789 15.279 13.323 1.00 87.31 288 ALA A O 1
ATOM 2156 N N . ASP A 1 289 ? -1.333 15.853 13.869 1.00 92.06 289 ASP A N 1
ATOM 2157 C CA . ASP A 1 289 ? -1.065 16.022 15.294 1.00 92.06 289 ASP A CA 1
ATOM 2158 C C . ASP A 1 289 ? -0.410 14.760 15.865 1.00 92.06 289 ASP A C 1
ATOM 2160 O O . ASP A 1 289 ? -0.887 13.640 15.655 1.00 92.06 289 ASP A O 1
ATOM 2164 N N . ALA A 1 290 ? 0.675 14.940 16.614 1.00 93.00 290 ALA A N 1
ATOM 2165 C CA . ALA A 1 290 ? 1.361 13.846 17.275 1.00 93.00 290 ALA A CA 1
ATOM 2166 C C . ALA A 1 290 ? 1.873 14.258 18.654 1.00 93.00 290 ALA A C 1
ATOM 2168 O O . ALA A 1 290 ? 2.374 15.367 18.833 1.00 93.00 290 ALA A O 1
ATOM 2169 N N . VAL A 1 291 ? 1.788 13.337 19.610 1.00 94.81 291 VAL A N 1
ATOM 2170 C CA . VAL A 1 291 ? 2.268 13.512 20.984 1.00 94.81 291 VAL A CA 1
ATOM 2171 C C . VAL A 1 291 ? 3.250 12.379 21.293 1.00 94.81 291 VAL A C 1
ATOM 2173 O O . VAL A 1 291 ? 2.865 11.218 21.157 1.00 94.81 291 VAL A O 1
ATOM 2176 N N . PRO A 1 292 ? 4.512 12.659 21.666 1.00 94.75 292 PRO A N 1
ATOM 2177 C CA . PRO A 1 292 ? 5.453 11.619 22.082 1.00 94.75 292 PRO A CA 1
ATOM 2178 C C . PRO A 1 292 ? 4.905 10.798 23.254 1.00 94.75 292 PRO A C 1
ATOM 2180 O O . PRO A 1 292 ? 4.287 11.356 24.158 1.00 94.75 292 PRO A O 1
ATOM 2183 N N . LEU A 1 293 ? 5.147 9.487 23.242 1.00 93.12 293 LEU A N 1
ATOM 2184 C CA . LEU A 1 293 ? 4.824 8.623 24.379 1.00 93.12 293 LEU A CA 1
ATOM 2185 C C . LEU A 1 293 ? 5.920 8.718 25.446 1.00 93.12 293 LEU A C 1
ATOM 2187 O O . LEU A 1 293 ? 7.109 8.808 25.130 1.00 93.12 293 LEU A O 1
ATOM 2191 N N . THR A 1 294 ? 5.524 8.675 26.714 1.00 92.50 294 THR A N 1
ATOM 2192 C CA . THR A 1 294 ? 6.446 8.574 27.852 1.00 92.50 294 THR A CA 1
ATOM 2193 C C . THR A 1 294 ? 7.078 7.181 27.930 1.00 92.50 294 THR A C 1
ATOM 2195 O O . THR A 1 294 ? 6.538 6.211 27.404 1.00 92.50 294 THR A O 1
ATOM 2198 N N . GLY A 1 295 ? 8.209 7.048 28.634 1.00 90.25 295 GLY A N 1
ATOM 2199 C CA . GLY A 1 295 ? 8.870 5.747 28.814 1.00 90.25 295 GLY A CA 1
ATOM 2200 C C . GLY A 1 295 ? 7.962 4.687 29.451 1.00 90.25 295 GLY A C 1
ATOM 2201 O O . GLY A 1 295 ? 7.989 3.531 29.038 1.00 90.25 295 GLY A O 1
ATOM 2202 N N . THR A 1 296 ? 7.105 5.089 30.393 1.00 90.38 296 THR A N 1
ATOM 2203 C CA . THR A 1 296 ? 6.128 4.200 31.038 1.00 90.38 296 THR A CA 1
ATOM 2204 C C . THR A 1 296 ? 5.045 3.739 30.065 1.00 90.38 296 THR A C 1
ATOM 2206 O O . THR A 1 296 ? 4.704 2.561 30.048 1.00 90.38 296 THR A O 1
ATOM 2209 N N . GLU A 1 297 ? 4.528 4.639 29.223 1.00 90.31 297 GLU A N 1
ATOM 2210 C CA . GLU A 1 297 ? 3.542 4.285 28.191 1.00 90.31 297 GLU A CA 1
ATOM 2211 C C . GLU A 1 297 ? 4.147 3.359 27.133 1.00 90.31 297 GLU A C 1
ATOM 2213 O O . GLU A 1 297 ? 3.501 2.406 26.707 1.00 90.31 297 GLU A O 1
ATOM 2218 N N . VAL A 1 298 ? 5.406 3.591 26.748 1.00 90.00 298 VAL A N 1
ATOM 2219 C CA . VAL A 1 298 ? 6.136 2.703 25.832 1.00 90.00 298 VAL A CA 1
ATOM 2220 C C . VAL A 1 298 ? 6.306 1.312 26.432 1.00 90.00 298 VAL A C 1
ATOM 2222 O O . VAL A 1 298 ? 6.040 0.330 25.743 1.00 90.00 298 VAL A O 1
ATOM 2225 N N . ALA A 1 299 ? 6.719 1.215 27.698 1.00 88.25 299 ALA A N 1
ATOM 2226 C CA . ALA A 1 299 ? 6.886 -0.067 28.379 1.00 88.25 299 ALA A CA 1
ATOM 2227 C C . ALA A 1 299 ? 5.561 -0.836 28.482 1.00 88.25 299 ALA A C 1
ATOM 2229 O O . ALA A 1 299 ? 5.519 -2.018 28.156 1.00 88.25 299 ALA A O 1
ATOM 2230 N N . ALA A 1 300 ? 4.473 -0.157 28.858 1.00 88.06 300 ALA A N 1
ATOM 2231 C CA . ALA A 1 300 ? 3.147 -0.764 28.944 1.00 88.06 300 ALA A CA 1
ATOM 2232 C C . ALA A 1 300 ? 2.634 -1.245 27.577 1.00 88.06 300 ALA A C 1
ATOM 2234 O O . ALA A 1 300 ? 2.090 -2.339 27.473 1.00 88.06 300 ALA A O 1
ATOM 2235 N N . LEU A 1 301 ? 2.827 -0.452 26.518 1.00 86.38 301 LEU A N 1
ATOM 2236 C CA . LEU A 1 301 ? 2.422 -0.843 25.168 1.00 86.38 301 LEU A CA 1
ATOM 2237 C C . LEU A 1 301 ? 3.267 -2.002 24.625 1.00 86.38 301 LEU A C 1
ATOM 2239 O O . LEU A 1 301 ? 2.736 -2.862 23.935 1.00 86.38 301 LEU A O 1
ATOM 2243 N N . THR A 1 302 ? 4.562 -2.035 24.946 1.00 86.00 302 THR A N 1
ATOM 2244 C CA . THR A 1 302 ? 5.457 -3.130 24.538 1.00 86.00 302 THR A CA 1
ATOM 2245 C C . THR A 1 302 ? 5.060 -4.433 25.230 1.00 86.00 302 THR A C 1
ATOM 2247 O O . THR A 1 302 ? 4.877 -5.429 24.547 1.00 86.00 302 THR A O 1
ATOM 2250 N N . ALA A 1 303 ? 4.803 -4.402 26.544 1.00 86.19 303 ALA A N 1
ATOM 2251 C CA . ALA A 1 303 ? 4.355 -5.580 27.290 1.00 86.19 303 ALA A CA 1
ATOM 2252 C C . ALA A 1 303 ? 3.046 -6.168 26.735 1.00 86.19 303 ALA A C 1
ATOM 2254 O O . ALA A 1 303 ? 2.949 -7.376 26.573 1.00 86.19 303 ALA A O 1
ATOM 2255 N N . ARG A 1 304 ? 2.073 -5.321 26.369 1.00 82.88 304 ARG A N 1
ATOM 2256 C CA . ARG A 1 304 ? 0.815 -5.775 25.749 1.00 82.88 304 ARG A CA 1
ATOM 2257 C C . ARG A 1 304 ? 1.032 -6.494 24.416 1.00 82.88 304 ARG A C 1
ATOM 2259 O O . ARG A 1 304 ? 0.350 -7.467 24.138 1.00 82.88 304 ARG A O 1
ATOM 2266 N N . LEU A 1 305 ? 1.967 -6.007 23.597 1.00 78.38 305 LEU A N 1
ATOM 2267 C CA . LEU A 1 305 ? 2.298 -6.649 22.322 1.00 78.38 305 LEU A CA 1
ATOM 2268 C C . LEU A 1 305 ? 2.993 -8.001 22.536 1.00 78.38 305 LEU A C 1
ATOM 2270 O O . LEU A 1 305 ? 2.701 -8.943 21.810 1.00 78.38 305 LEU A O 1
ATOM 2274 N N . ASP A 1 306 ? 3.869 -8.100 23.539 1.00 75.12 306 ASP A N 1
ATOM 2275 C CA . ASP A 1 306 ? 4.541 -9.356 23.890 1.00 75.12 306 ASP A CA 1
ATOM 2276 C C . ASP A 1 306 ? 3.543 -10.390 24.462 1.00 75.12 306 ASP A C 1
ATOM 2278 O O . ASP A 1 306 ? 3.667 -11.587 24.200 1.00 75.12 306 ASP A O 1
ATOM 2282 N N . GLU A 1 307 ? 2.530 -9.940 25.215 1.00 71.12 307 GLU A N 1
ATOM 2283 C CA . GLU A 1 307 ? 1.441 -10.784 25.732 1.00 71.12 307 GLU A CA 1
ATOM 2284 C C . GLU A 1 307 ? 0.561 -11.334 24.596 1.00 71.12 307 GLU A C 1
ATOM 2286 O O . GLU A 1 307 ? 0.368 -12.550 24.535 1.00 71.12 307 GLU A O 1
ATOM 2291 N N . ASP A 1 308 ? 0.133 -10.485 23.651 1.00 60.78 308 ASP A N 1
ATOM 2292 C CA . ASP A 1 308 ? -0.629 -10.890 22.455 1.00 60.78 308 ASP A CA 1
ATOM 2293 C C . ASP A 1 308 ? 0.162 -11.886 21.569 1.00 60.78 308 ASP A C 1
ATOM 2295 O O . ASP A 1 308 ? -0.418 -12.789 20.960 1.00 60.78 308 ASP A O 1
ATOM 2299 N N . GLU A 1 309 ? 1.497 -11.770 21.500 1.00 58.78 309 GLU A N 1
ATOM 2300 C CA . GLU A 1 309 ? 2.359 -12.749 20.812 1.00 58.78 309 GLU A CA 1
ATOM 2301 C C . GLU A 1 309 ? 2.468 -14.079 21.582 1.00 58.78 309 GLU A C 1
ATOM 2303 O O . GLU A 1 309 ? 2.611 -15.138 20.966 1.00 58.78 309 GLU A O 1
ATOM 2308 N N . SER A 1 310 ? 2.373 -14.045 22.914 1.00 49.47 310 SER A N 1
ATOM 2309 C CA . SER A 1 310 ? 2.483 -15.227 23.782 1.00 49.47 310 SER A CA 1
ATOM 2310 C C . SER A 1 310 ? 1.189 -16.044 23.918 1.00 49.47 310 SER A C 1
ATOM 2312 O O . SER A 1 310 ? 1.257 -17.232 24.239 1.00 49.47 310 SER A O 1
ATOM 2314 N N . GLU A 1 311 ? 0.023 -15.448 23.638 1.00 45.72 311 GLU A N 1
ATOM 2315 C CA . GLU A 1 311 ? -1.278 -16.139 23.603 1.00 45.72 311 GLU A CA 1
ATOM 2316 C C . GLU A 1 311 ? -1.526 -16.919 22.295 1.00 45.72 311 GLU A C 1
ATOM 2318 O O . GLU A 1 311 ? -2.484 -17.693 22.201 1.00 45.72 311 GLU A O 1
ATOM 2323 N N . GLN A 1 312 ? -0.641 -16.806 21.296 1.00 39.84 312 GLN A N 1
ATOM 2324 C CA . GLN A 1 312 ? -0.616 -17.749 20.175 1.00 39.84 312 GLN A CA 1
ATOM 2325 C C . GLN A 1 312 ? -0.172 -19.124 20.694 1.00 39.84 312 GLN A C 1
ATOM 2327 O O . GLN A 1 312 ? 0.833 -19.207 21.401 1.00 39.84 312 GLN A O 1
ATOM 2332 N N . PRO A 1 313 ? -0.883 -20.227 20.379 1.00 37.38 313 PRO A N 1
ATOM 2333 C CA . PRO A 1 313 ? -0.580 -21.522 20.967 1.00 37.38 313 PRO A CA 1
ATOM 2334 C C . PRO A 1 313 ? 0.867 -21.902 20.662 1.00 37.38 313 PRO A C 1
ATOM 2336 O O . PRO A 1 313 ? 1.254 -22.096 19.507 1.00 37.38 313 PRO A O 1
ATOM 2339 N N . ALA A 1 314 ? 1.656 -22.021 21.727 1.00 42.34 314 ALA A N 1
ATOM 2340 C CA . ALA A 1 314 ? 3.033 -22.481 21.718 1.00 42.34 314 ALA A CA 1
ATOM 2341 C C . ALA A 1 314 ? 3.121 -23.983 21.386 1.00 42.34 314 ALA A C 1
ATOM 2343 O O . ALA A 1 314 ? 3.726 -24.745 22.125 1.00 42.34 314 ALA A O 1
ATOM 2344 N N . GLU A 1 315 ? 2.525 -24.436 20.282 1.00 47.62 315 GLU A N 1
ATOM 2345 C CA . GLU A 1 315 ? 2.679 -25.799 19.766 1.00 47.62 315 GLU A CA 1
ATOM 2346 C C . GLU A 1 315 ? 2.725 -25.816 18.233 1.00 47.62 315 GLU A C 1
ATOM 2348 O O . GLU A 1 315 ? 1.844 -26.315 17.542 1.00 47.62 315 GLU A O 1
ATOM 2353 N N . ALA A 1 316 ? 3.820 -25.288 17.695 1.00 39.25 316 ALA A N 1
ATOM 2354 C CA . ALA A 1 316 ? 4.463 -25.821 16.497 1.00 39.25 316 ALA A CA 1
ATOM 2355 C C . ALA A 1 316 ? 5.916 -25.345 16.502 1.00 39.25 316 ALA A C 1
ATOM 2357 O O . ALA A 1 316 ? 6.302 -24.438 15.764 1.00 39.25 316 ALA A O 1
ATOM 2358 N N . GLY A 1 317 ? 6.722 -25.936 17.388 1.00 33.06 317 GLY A N 1
ATOM 2359 C CA . GLY A 1 317 ? 8.166 -25.755 17.374 1.00 33.06 317 GLY A CA 1
ATOM 2360 C C . GLY A 1 317 ? 8.712 -26.136 16.001 1.00 33.06 317 GLY A C 1
ATOM 2361 O O . GLY A 1 317 ? 8.875 -27.314 15.689 1.00 33.06 317 GLY A O 1
ATOM 2362 N N . TRP A 1 318 ? 8.994 -25.135 15.170 1.00 33.91 318 TRP A N 1
ATOM 2363 C CA . TRP A 1 318 ? 9.883 -25.308 14.033 1.00 33.91 318 TRP A CA 1
ATOM 2364 C C . TRP A 1 318 ? 11.229 -25.752 14.595 1.00 33.91 318 TRP A C 1
ATOM 2366 O O . TRP A 1 318 ? 11.830 -25.055 15.411 1.00 33.91 318 TRP A O 1
ATOM 2376 N N . GLY A 1 319 ? 11.627 -26.968 14.220 1.00 38.09 319 GLY A N 1
ATOM 2377 C CA . GLY A 1 319 ? 12.667 -27.743 14.878 1.00 38.09 319 GLY A CA 1
ATOM 2378 C C . GLY A 1 319 ? 13.973 -26.979 15.073 1.00 38.09 319 GLY A C 1
ATOM 2379 O O . GLY A 1 319 ? 14.807 -26.910 14.173 1.00 38.09 319 GLY A O 1
ATOM 2380 N N . ALA A 1 320 ? 14.188 -26.504 16.296 1.00 34.12 320 ALA A N 1
ATOM 2381 C CA . ALA A 1 320 ? 15.512 -26.236 16.822 1.00 34.12 320 ALA A CA 1
ATOM 2382 C C . ALA A 1 320 ? 16.079 -27.559 17.357 1.00 34.12 320 ALA A C 1
ATOM 2384 O O . ALA A 1 320 ? 16.038 -27.840 18.552 1.00 34.12 320 ALA A O 1
ATOM 2385 N N . SER A 1 321 ? 16.586 -28.402 16.456 1.00 41.16 321 SER A N 1
ATOM 2386 C CA . SER A 1 321 ? 17.597 -29.382 16.857 1.00 41.16 321 SER A CA 1
ATOM 2387 C C . SER A 1 321 ? 18.939 -28.644 16.976 1.00 41.16 321 SER A C 1
ATOM 2389 O O . SER A 1 321 ? 19.272 -27.889 16.060 1.00 41.16 321 SER A O 1
ATOM 2391 N N . PRO A 1 322 ? 19.738 -28.849 18.043 1.00 39.78 322 PRO A N 1
ATOM 2392 C CA . PRO A 1 322 ? 21.040 -28.193 18.223 1.00 39.78 322 PRO A CA 1
ATOM 2393 C C . PRO A 1 322 ? 22.075 -28.522 17.138 1.00 39.78 322 PRO A C 1
ATOM 2395 O O . PRO A 1 322 ? 23.104 -27.860 17.059 1.00 39.78 322 PRO A O 1
ATOM 2398 N N . ASN A 1 3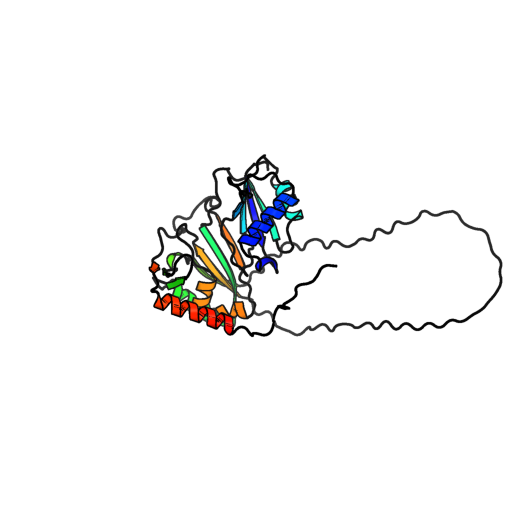23 ? 21.808 -29.525 16.300 1.00 46.41 323 ASN A N 1
ATOM 2399 C CA . ASN A 1 323 ? 22.657 -29.914 15.184 1.00 46.41 323 ASN A CA 1
ATOM 2400 C C . ASN A 1 323 ? 21.846 -29.800 13.889 1.00 46.41 323 ASN A C 1
ATOM 2402 O O . ASN A 1 323 ? 21.003 -30.651 13.599 1.00 46.41 323 ASN A O 1
ATOM 2406 N N . GLY A 1 324 ? 22.092 -28.728 13.130 1.00 43.78 324 GLY A N 1
ATOM 2407 C CA . GLY A 1 324 ? 21.609 -28.588 11.755 1.00 43.78 324 GLY A CA 1
ATOM 2408 C C . GLY A 1 324 ? 22.116 -29.727 10.855 1.00 43.78 324 GLY A C 1
ATOM 2409 O O . GLY A 1 324 ? 23.009 -30.477 11.257 1.00 43.78 324 GLY A O 1
ATOM 2410 N N . PRO A 1 325 ? 21.553 -29.896 9.645 1.00 34.88 325 PRO A N 1
ATOM 2411 C CA . PRO A 1 325 ? 21.889 -31.032 8.801 1.00 34.88 325 PRO A CA 1
ATOM 2412 C C . PRO A 1 325 ? 23.356 -30.953 8.370 1.00 34.88 325 PRO A C 1
ATOM 2414 O O . PRO A 1 325 ? 23.789 -29.982 7.747 1.00 34.88 325 PRO A O 1
ATOM 2417 N N . VAL A 1 326 ? 24.111 -31.995 8.715 1.00 37.00 326 VAL A N 1
ATOM 2418 C CA . VAL A 1 326 ? 25.418 -32.285 8.130 1.00 37.00 326 VAL A CA 1
ATOM 2419 C C . VAL A 1 326 ? 25.165 -32.728 6.694 1.00 37.00 326 VAL A C 1
ATOM 2421 O O . VAL A 1 326 ? 24.407 -33.665 6.454 1.00 37.00 326 VAL A O 1
ATOM 2424 N N . VAL A 1 327 ? 25.758 -32.008 5.748 1.00 39.22 327 VAL A N 1
ATOM 2425 C CA . VAL A 1 327 ? 25.830 -32.423 4.349 1.00 39.22 327 VAL A CA 1
ATOM 2426 C C . VAL A 1 327 ? 27.008 -33.391 4.245 1.00 39.22 327 VAL A C 1
ATOM 2428 O O . VAL A 1 327 ? 28.149 -32.961 4.416 1.00 39.22 327 VAL A O 1
ATOM 2431 N N . GLU A 1 328 ? 26.722 -34.671 4.013 1.00 34.62 328 GLU A N 1
ATOM 2432 C CA . GLU A 1 328 ? 27.654 -35.604 3.359 1.00 34.62 328 GLU A CA 1
ATOM 2433 C C . GLU A 1 328 ? 27.364 -35.643 1.855 1.00 34.62 328 GLU A C 1
ATOM 2435 O O . GLU A 1 328 ? 26.165 -35.624 1.484 1.00 34.62 328 GLU A O 1
#

Foldseek 3Di:
DKDQKKKWWKKADDPSLQQFQVVVQVLLQVLCVVLVFAFAFDDDPDTGGPKAWQDGRHRLAIEATTMIMTGGPGIDDFVVVQVSSQVSDDPRMHGDDMDHDDPPDHFHWFKWKKKWWDQPVCQVLLVVLQVVLLPDPFDWDFDPPPATKIFGQNLFFPGKDKAFPPPPPPPPPDPPPPPPPPPDDDDDDDDDDDDDDDDDDDDDDDDDDDDDDDDDDPDDDDDDPRTMMMMTMTTQDPQGIDDPCRVCVSSVNNVSVVVPIGMYTHDTDTPVVDPDDDPVPGRDDDHTDMDHDDPVRSVVVVVVVVVVVVPPPPPDPPDPDVDDDDDD

InterPro domains:
  IPR018768 Domain of unknown function DUF2344 [PF10105] (5-161)
  IPR018768 Domain of unknown function DUF2344 [TIGR03936] (5-164)